Protein 7YX0 (pdb70)

Nearest PDB structures (foldseek):
  7yx0-assembly1_A  TM=1.006E+00  e=6.646E-29  Pseudomonas fluorescens
  7yx0-assembly1_C  TM=8.865E-01  e=2.624E-24  Pseudomonas fluorescens
  8a6x-assembly1_B  TM=9.145E-01  e=1.089E-17  Pseudomonas putida KT2440
  8a7f-assembly1_A  TM=9.062E-01  e=2.642E-17  Pseudomonas putida KT2440
  5j4e-assembly2_B  TM=8.935E-01  e=2.708E-16  Pseudomonas putida

Secondary structure (DSSP, 8-state):
----------SSS-TTHHHHHTTHHHHHHHH-SSEEEEEE-BTTB-BEEEE-HHHHHHH---HHHHTTSBGGGGGTT----THHHHHHHHHHH--EEEEEEEEE-TTS-EEEEEEEEEEEEETTTTEEEEEEEEEE-HHHHHHHHHHHHHHHHHHHHHHHHHHHH-/---HHHHHHHHHT-SSEEEEEE-BTTB-BEEEE-HHHHHHH---HHHHTTSBGGGGGTT----THHHHHHHHHHTT-EEEEEEEEE-TT--EEEEEEEEEEEEETTTTEEEEEEEEEE-HHHHHHHHHHHHHHHHHHHHHHHHHHHHHH-

Organism: Pseudomonas fluorescens (strain SBW25) (NCBI:txid216595)

Solvent-accessible surface area: 17152 Å² total; per-residue (Å²): 169,72,182,124,148,176,144,192,112,90,78,166,99,72,63,22,32,128,4,24,121,39,146,3,4,55,52,0,0,76,25,4,34,1,3,0,8,0,8,52,100,120,66,198,54,28,10,4,15,15,2,0,48,6,0,47,165,24,0,42,34,58,60,118,64,0,27,145,74,23,35,85,36,2,10,66,57,38,105,130,20,130,18,11,142,40,14,111,122,18,25,101,88,34,40,58,16,90,47,60,6,78,4,48,61,106,120,53,45,95,3,54,0,14,21,2,19,6,29,18,113,21,136,92,59,142,84,41,12,10,2,2,3,7,10,59,2,28,143,52,15,105,16,130,97,107,18,39,112,4,58,51,56,10,90,128,18,87,63,106,16,62,74,65,130,126,113,23,97,21,132,19,0,1,52,0,0,26,35,3,38,3,4,0,8,0,8,50,88,109,70,184,36,35,12,3,35,3,0,0,44,8,0,30,168,31,0,41,40,75,51,127,50,0,34,160,71,26,36,101,41,3,15,76,67,28,109,140,7,110,7,11,130,33,20,108,134,24,12,108,93,43,28,49,15,91,49,69,2,75,5,48,69,114,121,50,43,66,0,51,1,4,24,1,20,8,21,25,102,14,120,94,59,124,82,20,9,9,3,2,3,8,11,62,4,17,156,57,26,108,41,90,97,94,21,46,120,13,66,51,63,11,98,123,20,83,63,84,13,47,70,44,127,90,109,106

Structure (mmCIF, N/CA/C/O backbone):
data_7YX0
#
_entry.id   7YX0
#
_cell.length_a   36.255
_cell.length_b   42.438
_cell.length_c   51.744
_cell.angle_alpha   95.269
_cell.angle_beta   95.707
_cell.angle_gamma   109.017
#
_symmetry.space_group_name_H-M   'P 1'
#
loop_
_entity.id
_entity.type
_entity.pdbx_description
1 polymer 'Putative regulatory protein'
2 non-polymer 'FLAVIN MONONUCLEOTIDE'
3 non-polymer 'Flavin mononucleotide (semi-quinone intermediate)'
4 non-polymer 'ACETATE ION'
5 non-polymer 'SODIUM ION'
6 water water
#
loop_
_atom_site.group_PDB
_atom_site.id
_atom_site.type_symbol
_atom_site.label_atom_id
_atom_site.label_alt_id
_atom_site.label_comp_id
_atom_site.label_asym_id
_atom_site.label_entity_id
_atom_site.label_seq_id
_atom_site.pdbx_PDB_ins_code
_atom_site.Cartn_x
_atom_site.Cartn_y
_atom_site.Cartn_z
_atom_site.occupancy
_atom_site.B_iso_or_equiv
_atom_site.auth_seq_id
_atom_site.auth_comp_id
_atom_site.auth_asym_id
_atom_site.auth_atom_id
_atom_site.pdbx_PDB_model_num
ATOM 1 N N . SER A 1 3 ? 2.83984 -33.01854 57.34319 1.000 43.32931 -17 SER A N 1
ATOM 2 C CA . SER A 1 3 ? 1.59869 -33.59889 56.83527 1.000 43.34735 -17 SER A CA 1
ATOM 3 C C . SER A 1 3 ? 0.76450 -32.54791 56.10409 1.000 43.07905 -17 SER A C 1
ATOM 4 O O . SER A 1 3 ? 0.89516 -31.35108 56.36662 1.000 44.28855 -17 SER A O 1
ATOM 7 N N . SER A 1 4 ? -0.09469 -32.99252 55.19040 1.000 41.75860 -16 SER A N 1
ATOM 8 C CA . SER A 1 4 ? -0.88416 -32.06516 54.38943 1.000 40.90099 -16 SER A CA 1
ATOM 9 C C . SER A 1 4 ? -2.08266 -32.80421 53.81681 1.000 38.29084 -16 SER A C 1
ATOM 10 O O . SER A 1 4 ? -2.14132 -34.03652 53.82665 1.000 34.55687 -16 SER A O 1
ATOM 13 N N . HIS A 1 5 ? -3.03792 -32.02718 53.30889 1.000 40.48771 -15 HIS A N 1
ATOM 14 C CA . HIS A 1 5 ? -4.25279 -32.55684 52.69080 1.000 45.68119 -15 HIS A CA 1
ATOM 15 C C . HIS A 1 5 ? -4.56025 -31.80059 51.39654 1.000 47.53674 -15 HIS A C 1
ATOM 16 O O . HIS A 1 5 ? -5.68703 -31.36376 51.15508 1.000 48.59442 -15 HIS A O 1
ATOM 23 N N . HIS A 1 6 ? -3.54977 -31.64819 50.53981 1.000 48.11241 -14 HIS A N 1
ATOM 24 C CA . HIS A 1 6 ? -3.71978 -30.91840 49.28795 1.000 48.44990 -14 HIS A CA 1
ATOM 25 C C . HIS A 1 6 ? -4.60915 -31.68728 48.31236 1.000 48.72394 -14 HIS A C 1
ATOM 26 O O . HIS A 1 6 ? -4.59650 -32.92064 48.26153 1.000 48.68751 -14 HIS A O 1
ATOM 33 N N . HIS A 1 7 ? -5.38125 -30.94105 47.52285 1.000 48.04200 -13 HIS A N 1
ATOM 34 C CA . HIS A 1 7 ? -6.12628 -31.53546 46.41981 1.000 47.61538 -13 HIS A CA 1
ATOM 35 C C . HIS A 1 7 ? -5.20374 -31.73789 45.22365 1.000 47.00578 -13 HIS A C 1
ATOM 36 O O . HIS A 1 7 ? -4.31439 -30.92349 44.95903 1.000 49.50624 -13 HIS A O 1
ATOM 43 N N . HIS A 1 8 ? -5.41342 -32.83366 44.50157 1.000 43.38537 -12 HIS A N 1
ATOM 44 C CA . HIS A 1 8 ? -4.49467 -33.23101 43.44001 1.000 42.18369 -12 HIS A CA 1
ATOM 45 C C . HIS A 1 8 ? -5.11045 -32.92085 42.07658 1.000 39.40792 -12 HIS A C 1
ATOM 46 O O . HIS A 1 8 ? -5.41193 -33.79884 41.26378 1.000 38.93061 -12 HIS A O 1
ATOM 53 N N . HIS A 1 9 ? -5.27606 -31.61984 41.84187 1.000 36.81280 -11 HIS A N 1
ATOM 54 C CA . HIS A 1 9 ? -5.80412 -31.08664 40.59753 1.000 35.16224 -11 HIS A CA 1
ATOM 55 C C . HIS A 1 9 ? -4.71051 -30.36335 39.82664 1.000 33.69094 -11 HIS A C 1
ATOM 56 O O . HIS A 1 9 ? -3.82386 -29.74074 40.41486 1.000 30.69224 -11 HIS A O 1
ATOM 63 N N . HIS A 1 10 ? -4.79177 -30.44561 38.50093 1.000 34.82393 -10 HIS A N 1
ATOM 64 C CA . HIS A 1 10 ? -4.01328 -29.56901 37.64290 1.000 39.05705 -10 HIS A CA 1
ATOM 65 C C . HIS A 1 10 ? -4.65575 -28.18595 37.59031 1.000 43.97694 -10 HIS A C 1
ATOM 66 O O . HIS A 1 10 ? -5.87851 -28.04121 37.68070 1.000 48.11944 -10 HIS A O 1
ATOM 73 N N . SER A 1 11 ? -3.81335 -27.16156 37.46778 1.000 42.81439 -9 SER A N 1
ATOM 74 C CA . SER A 1 11 ? -4.26563 -25.78086 37.37075 0.000 41.87610 -9 SER A CA 1
ATOM 75 C C . SER A 1 11 ? -3.87161 -25.23684 36.00753 0.000 41.87307 -9 SER A C 1
ATOM 76 O O . SER A 1 11 ? -2.70682 -25.33700 35.61050 0.000 41.64232 -9 SER A O 1
ATOM 79 N N . SER A 1 12 ? -4.83927 -24.67577 35.29289 0.000 42.37500 -8 SER A N 1
ATOM 80 C CA . SER A 1 12 ? -4.62370 -24.18665 33.94086 0.000 43.18212 -8 SER A CA 1
ATOM 81 C C . SER A 1 12 ? -4.39485 -22.68100 33.93089 1.000 44.87518 -8 SER A C 1
ATOM 82 O O . SER A 1 12 ? -4.84192 -21.94887 34.81996 1.000 46.09381 -8 SER A O 1
ATOM 85 N N . GLY A 1 13 ? -3.68178 -22.23061 32.90058 1.000 43.43519 -7 GLY A N 1
ATOM 86 C CA . GLY A 1 13 ? -3.50482 -20.81690 32.63262 1.000 44.13499 -7 GLY A CA 1
ATOM 87 C C . GLY A 1 13 ? -4.11140 -20.42146 31.30028 1.000 43.82972 -7 GLY A C 1
ATOM 88 O O . GLY A 1 13 ? -3.92202 -19.29678 30.82338 1.000 41.85366 -7 GLY A O 1
ATOM 89 N N . LEU A 1 14 ? -4.84520 -21.34793 30.68092 1.000 43.20630 -6 LEU A N 1
ATOM 90 C CA . LEU A 1 14 ? -5.48148 -21.05575 29.40293 1.000 42.50967 -6 LEU A CA 1
ATOM 91 C C . LEU A 1 14 ? -6.71702 -20.18221 29.55569 1.000 43.61070 -6 LEU A C 1
ATOM 92 O O . LEU A 1 14 ? -7.09483 -19.49449 28.59982 1.000 46.13552 -6 LEU A O 1
ATOM 97 N N . VAL A 1 15 ? -7.34101 -20.19109 30.72405 1.000 40.95408 -5 VAL A N 1
ATOM 98 C CA . VAL A 1 15 ? -8.57379 -19.45442 30.98837 1.000 39.12939 -5 VAL A CA 1
ATOM 99 C C . VAL A 1 15 ? -8.22699 -18.26194 31.87114 1.000 35.51336 -5 VAL A C 1
ATOM 100 O O . 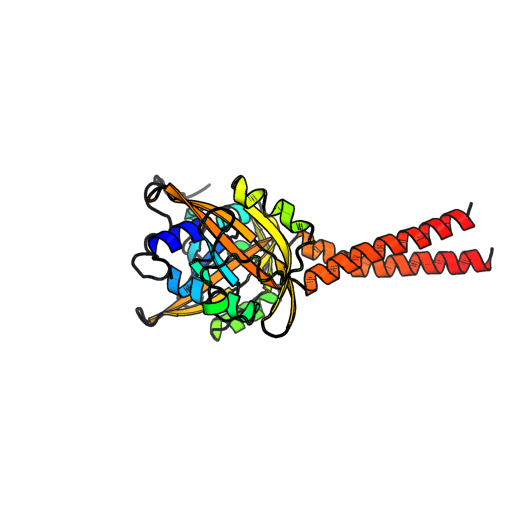VAL A 1 15 ? -7.60597 -18.45126 32.92462 1.000 36.77645 -5 VAL A O 1
ATOM 104 N N . PRO A 1 16 ? -8.59640 -17.03939 31.48756 1.000 33.91343 -4 PRO A N 1
ATOM 105 C CA . PRO A 1 16 ? -8.20117 -15.86551 32.27650 1.000 33.00973 -4 PRO A CA 1
ATOM 106 C C . PRO A 1 16 ? -8.65720 -15.98278 33.71698 1.000 31.76825 -4 PRO A C 1
ATOM 107 O O . PRO A 1 16 ? -9.78391 -16.39564 33.99851 1.000 33.73538 -4 PRO A O 1
ATOM 111 N N . ARG A 1 17 ? -7.75808 -15.62813 34.63355 1.000 27.94753 -3 ARG A N 1
ATOM 112 C CA . ARG A 1 17 ? -8.09679 -15.68792 36.04413 1.000 28.75739 -3 ARG A CA 1
ATOM 113 C C . ARG A 1 17 ? -9.27651 -14.77781 36.34426 1.000 29.33659 -3 ARG A C 1
ATOM 114 O O . ARG A 1 17 ? -9.37441 -13.66060 35.82238 1.000 26.83677 -3 ARG A O 1
ATOM 122 N N . GLY A 1 18 ? -10.18405 -15.27575 37.17990 1.000 28.30892 -2 GLY A N 1
ATOM 123 C CA . GLY A 1 18 ? -11.34427 -14.50429 37.56896 1.000 27.95799 -2 GLY A CA 1
ATOM 124 C C . GLY A 1 18 ? -12.36964 -14.36596 36.47699 1.000 25.58950 -2 GLY A C 1
ATOM 125 O O . GLY A 1 18 ? -13.09064 -13.36470 36.43817 1.000 25.72150 -2 GLY A O 1
ATOM 126 N N . SER A 1 19 ? -12.46877 -15.35716 35.58466 1.000 23.22809 -1 SER A N 1
ATOM 127 C CA . SER A 1 19 ? -13.42906 -15.24522 34.49754 1.000 25.01097 -1 SER A CA 1
ATOM 128 C C . SER A 1 19 ? -14.87063 -15.15219 34.98684 1.000 23.67245 -1 SER A C 1
ATOM 129 O O . SER A 1 19 ? -15.70628 -14.58721 34.27454 1.000 21.25633 -1 SER A O 1
ATOM 132 N N . HIS A 1 20 ? -15.18642 -15.67532 36.18074 1.000 23.18333 0 HIS A N 1
ATOM 133 C CA . HIS A 1 20 ? -16.52852 -15.46548 36.71477 1.000 25.83933 0 HIS A CA 1
ATOM 134 C C . HIS A 1 20 ? -16.81793 -13.98696 36.94260 1.000 22.73410 0 HIS A C 1
ATOM 135 O O . HIS A 1 20 ? -17.97517 -13.56248 36.85289 1.000 25.19065 0 HIS A O 1
ATOM 142 N N . MET A 1 21 ? -15.79011 -13.17878 37.22931 1.000 21.11632 1 MET A N 1
ATOM 143 C CA A MET A 1 21 ? -15.99271 -11.74058 37.40513 0.660 22.80595 1 MET A CA 1
ATOM 144 C CA B MET A 1 21 ? -16.05788 -11.76105 37.41277 0.340 22.88968 1 MET A CA 1
ATOM 145 C C . MET A 1 21 ? -16.41917 -11.07718 36.10312 1.000 21.43759 1 MET A C 1
ATOM 146 O O . MET A 1 21 ? -17.12486 -10.06455 36.12012 1.000 22.64102 1 MET A O 1
ATOM 155 N N . ILE A 1 22 ? -15.97380 -11.61874 34.96947 1.000 21.32510 2 ILE A N 1
ATOM 156 C CA . ILE A 1 22 ? -16.37481 -11.07412 33.67953 1.000 23.78314 2 ILE A CA 1
ATOM 157 C C . ILE A 1 22 ? -17.85567 -11.32346 33.45149 1.000 28.88512 2 ILE A C 1
ATOM 158 O O . ILE A 1 22 ? -18.62190 -10.41163 33.11811 1.000 31.36726 2 ILE A O 1
ATOM 163 N N . ASN A 1 23 ? -18.27573 -12.56989 33.64095 1.000 31.46464 3 ASN A N 1
ATOM 164 C CA A ASN A 1 23 ? -19.65761 -12.92425 33.35245 0.412 33.42945 3 ASN A CA 1
ATOM 165 C CA B ASN A 1 23 ? -19.65987 -12.94466 33.37130 0.588 34.86770 3 ASN A CA 1
ATOM 166 C C . ASN A 1 23 ? -20.63006 -12.18382 34.26195 1.000 35.16924 3 ASN A C 1
ATOM 167 O O . ASN A 1 23 ? -21.71608 -11.80032 33.81978 1.000 39.01201 3 ASN A O 1
ATOM 176 N N . ALA A 1 24 ? -20.25528 -11.94877 35.51359 1.000 35.19188 4 ALA A N 1
ATOM 177 C CA . ALA A 1 24 ? -21.11216 -11.24236 36.45856 1.000 35.17046 4 ALA A CA 1
ATOM 178 C C . ALA A 1 24 ? -20.89070 -9.72807 36.47190 1.000 34.71247 4 ALA A C 1
ATOM 179 O O . ALA A 1 24 ? -21.54798 -9.03762 37.25950 1.000 36.15168 4 ALA A O 1
ATOM 181 N N . LYS A 1 25 ? -19.99752 -9.19862 35.62124 1.000 30.73432 5 LYS A N 1
ATOM 182 C CA . LYS A 1 25 ? -19.66035 -7.76300 35.56086 1.000 31.23706 5 LYS A CA 1
ATOM 183 C C . LYS A 1 25 ? -19.18336 -7.22586 36.91185 1.000 29.86965 5 LYS A C 1
ATOM 184 O O . LYS A 1 25 ? -19.23314 -6.01733 37.19089 1.000 31.89684 5 LYS A O 1
ATOM 190 N N . LEU A 1 26 ? -18.67699 -8.12339 37.74503 1.000 23.20671 6 LEU A N 1
ATOM 191 C CA . LEU A 1 26 ? -18.28782 -7.75309 39.09619 1.000 20.87602 6 LEU A CA 1
ATOM 192 C C . LEU A 1 26 ? -17.02355 -6.90350 39.13280 1.000 20.41687 6 LEU A C 1
ATOM 193 O O . LEU A 1 26 ? -16.87796 -6.07402 40.03619 1.000 21.97250 6 LEU A O 1
ATOM 198 N N . MET A 1 27 ? -16.09023 -7.10146 38.19404 1.000 19.72658 7 MET A N 1
ATOM 199 C CA . MET A 1 27 ? -14.84778 -6.34543 38.28304 1.000 18.74791 7 MET A CA 1
ATOM 200 C C . MET A 1 27 ? -15.08972 -4.87239 37.99779 1.000 15.92798 7 MET A C 1
ATOM 201 O O . MET A 1 27 ? -14.51127 -4.00589 38.67115 1.000 16.93097 7 MET A O 1
ATOM 206 N N . GLN A 1 28 ? -15.90649 -4.56564 36.98619 1.000 21.19355 8 GLN A N 1
ATOM 207 C CA . GLN A 1 28 ? -16.23867 -3.17215 36.71928 1.000 24.74690 8 GLN A CA 1
ATOM 208 C C . GLN A 1 28 ? -16.84369 -2.51218 37.94839 1.000 22.56549 8 GLN A C 1
ATOM 209 O O . GLN A 1 28 ? -16.44164 -1.40506 38.32789 1.000 21.83284 8 GLN A O 1
ATOM 215 N N . LEU A 1 29 ? -17.79103 -3.19539 38.59928 1.000 21.94139 9 LEU A N 1
ATOM 216 C CA . LEU A 1 29 ? -18.44508 -2.65538 39.78815 1.000 19.13053 9 LEU A CA 1
ATOM 217 C C . LEU A 1 29 ? -17.43911 -2.30017 40.88073 1.000 21.84862 9 LEU A C 1
ATOM 218 O O . LEU A 1 29 ? -17.46583 -1.18746 41.42338 1.000 20.56630 9 LEU A O 1
ATOM 223 N N . VAL A 1 30 ? -16.54393 -3.23531 41.22029 1.000 21.01246 10 VAL A N 1
ATOM 224 C CA . VAL A 1 30 ? -15.68914 -3.02383 42.38388 1.000 18.29790 10 VAL A CA 1
ATOM 225 C C . VAL A 1 30 ? -14.54568 -2.07939 42.05980 1.000 15.97652 10 VAL A C 1
ATOM 226 O O . VAL A 1 30 ? -14.13924 -1.28814 42.91861 1.000 16.76381 10 VAL A O 1
ATOM 230 N N . ILE A 1 31 ? -14.01075 -2.11330 40.83829 1.000 15.96143 11 ILE A N 1
ATOM 231 C CA . ILE A 1 31 ? -12.94990 -1.15691 40.51968 1.000 16.01297 11 ILE A CA 1
ATOM 232 C C . ILE A 1 31 ? -13.50453 0.26619 40.52256 1.000 17.62303 11 ILE A C 1
ATOM 233 O O . ILE A 1 31 ? -12.82735 1.20964 40.94858 1.000 17.37434 11 ILE A O 1
ATOM 238 N N . ASN A 1 32 ? -14.75492 0.44555 40.06504 1.000 18.89663 12 ASN A N 1
ATOM 239 C CA . ASN A 1 32 ? -15.38135 1.76674 40.14005 1.000 20.54611 12 ASN A CA 1
ATOM 240 C C . ASN A 1 32 ? -15.51372 2.24794 41.58528 1.000 23.95577 12 ASN A C 1
ATOM 241 O O . ASN A 1 32 ? -15.55352 3.45880 41.83791 1.000 28.63812 12 ASN A O 1
ATOM 246 N N . ALA A 1 33 ? -15.56881 1.32517 42.54629 1.000 21.66983 13 ALA A N 1
ATOM 247 C CA . ALA A 1 33 ? -15.77650 1.65706 43.95324 1.000 20.05202 13 ALA A CA 1
ATOM 248 C C . ALA A 1 33 ? -14.48931 1.75362 44.75599 1.000 19.27977 13 ALA A C 1
ATOM 249 O O . ALA A 1 33 ? -14.54727 2.12138 45.93613 1.000 20.79793 13 ALA A O 1
ATOM 251 N N . SER A 1 34 ? -13.34516 1.41897 44.16209 1.000 18.16304 14 SER A N 1
ATOM 252 C CA . SER A 1 34 ? -12.08776 1.38195 44.90596 1.000 20.30936 14 SER A CA 1
ATOM 253 C C . SER A 1 34 ? -11.73008 2.73807 45.51664 1.000 20.78770 14 SER A C 1
ATOM 254 O O . SER A 1 34 ? -11.99443 3.80125 44.94730 1.000 21.24444 14 SER A O 1
ATOM 257 N N . ASN A 1 35 ? -11.10235 2.66349 46.69675 1.000 19.51572 15 ASN A N 1
ATOM 258 C CA . ASN A 1 35 ? -10.56694 3.79417 47.44376 1.000 21.60029 15 ASN A CA 1
ATOM 259 C C . ASN A 1 35 ? -9.31960 4.38882 46.79549 1.000 21.64541 15 ASN A C 1
ATOM 260 O O . ASN A 1 35 ? -8.96813 5.54674 47.07469 1.000 20.54394 15 ASN A O 1
ATOM 265 N N . ASP A 1 36 ? -8.62712 3.61497 45.96736 1.000 19.45189 16 ASP A N 1
ATOM 266 C CA . ASP A 1 36 ? -7.43275 4.06945 45.27006 1.000 15.92228 16 ASP A CA 1
ATOM 267 C C . ASP A 1 36 ? -7.83357 4.54191 43.87995 1.000 16.74528 16 ASP A C 1
ATOM 268 O O . ASP A 1 36 ? -8.74795 3.98632 43.26818 1.000 18.67910 16 ASP A O 1
ATOM 273 N N . GLY A 1 37 ? -7.16958 5.57856 43.38686 1.000 17.76097 17 GLY A N 1
ATOM 274 C CA . GLY A 1 37 ? -7.32136 5.93272 41.98268 1.000 18.00972 17 GLY A CA 1
ATOM 275 C C . GLY A 1 37 ? -6.78035 4.83328 41.08568 1.000 20.40911 17 GLY A C 1
ATOM 276 O O . GLY A 1 37 ? -5.63585 4.41000 41.26306 1.000 23.66520 17 GLY A O 1
ATOM 277 N N . ILE A 1 38 ? -7.59344 4.31470 40.16311 1.000 17.92205 18 ILE A N 1
ATOM 278 C CA . ILE A 1 38 ? -7.15985 3.28262 39.22928 1.000 17.71114 18 ILE A CA 1
ATOM 279 C C . ILE A 1 38 ? -7.41534 3.77166 37.80680 1.000 19.63134 18 ILE A C 1
ATOM 280 O O . ILE A 1 38 ? -8.49860 4.28626 37.51547 1.000 22.65194 18 ILE A O 1
ATOM 285 N N . VAL A 1 39 ? -6.42259 3.60605 36.92124 1.000 19.58008 19 VAL A N 1
ATOM 286 C CA . VAL A 1 39 ? -6.51762 4.06746 35.53830 1.000 18.98023 19 VAL A CA 1
ATOM 287 C C . VAL A 1 39 ? -5.90422 3.04504 34.58389 1.000 19.90501 19 VAL A C 1
ATOM 288 O O . VAL A 1 39 ? -5.03073 2.25123 34.96255 1.000 18.68864 19 VAL A O 1
ATOM 292 N N . VAL A 1 40 ? -6.37300 3.07733 33.32688 1.000 19.97891 20 VAL A N 1
ATOM 293 C CA . VAL A 1 40 ? -5.85195 2.25098 32.23662 1.000 19.27068 20 VAL A CA 1
ATOM 294 C C . VAL A 1 40 ? -5.52514 3.15019 31.05154 1.000 19.90741 20 VAL A C 1
ATOM 295 O O . VAL A 1 40 ? -6.25909 4.10232 30.75945 1.000 24.09345 20 VAL A O 1
ATOM 299 N N . ALA A 1 41 ? -4.42593 2.84901 30.36340 1.000 19.38968 21 ALA A N 1
ATOM 300 C CA . ALA A 1 41 ? -4.00391 3.62701 29.20836 1.000 22.38756 21 ALA A CA 1
ATOM 301 C C . ALA A 1 41 ? -3.64863 2.69715 28.05556 1.000 23.67868 21 ALA A C 1
ATOM 302 O O . ALA A 1 41 ? -3.36267 1.51245 28.24802 1.000 24.65332 21 ALA A O 1
ATOM 304 N N . GLU A 1 42 ? -3.67263 3.25741 26.84527 1.000 23.58286 22 GLU A N 1
ATOM 305 C CA . GLU A 1 42 ? -3.16971 2.59073 25.65336 1.000 25.43981 22 GLU A CA 1
ATOM 306 C C . GLU A 1 42 ? -2.11454 3.48331 25.00785 1.000 27.22657 22 GLU A C 1
ATOM 307 O O . GLU A 1 42 ? -1.95375 4.65022 25.37628 1.000 30.01389 22 GLU A O 1
ATOM 313 N N . ARG A 1 43 ? -1.37472 2.91471 24.05688 1.000 29.22893 23 ARG A N 1
ATOM 314 C CA . ARG A 1 43 ? -0.33985 3.65391 23.34255 1.000 33.08912 23 ARG A CA 1
ATOM 315 C C . ARG A 1 43 ? -0.93960 4.44723 22.19202 1.000 33.70974 23 ARG A C 1
ATOM 316 O O . ARG A 1 43 ? -1.83905 3.97102 21.49369 1.000 33.13942 23 ARG A O 1
ATOM 324 N N . GLU A 1 44 ? -0.41928 5.65886 21.98367 1.000 34.17130 24 GLU A N 1
ATOM 325 C CA . GLU A 1 44 ? -0.74270 6.43867 20.78518 1.000 39.05672 24 GLU A CA 1
ATOM 326 C C . GLU A 1 44 ? 0.48674 7.29277 20.46612 1.000 40.39444 24 GLU A C 1
ATOM 327 O O . GLU A 1 44 ? 0.59377 8.43705 20.91069 1.000 40.47908 24 GLU A O 1
ATOM 333 N N . GLY A 1 45 ? 1.41047 6.71460 19.70049 1.000 41.14013 25 GLY A N 1
ATOM 334 C CA . GLY A 1 45 ? 2.64452 7.41534 19.38543 1.000 41.85601 25 GLY A CA 1
ATOM 335 C C . GLY A 1 45 ? 3.44940 7.68234 20.64200 1.000 42.72893 25 GLY A C 1
ATOM 336 O O . GLY A 1 45 ? 3.63357 6.80263 21.49307 1.000 44.34341 25 GLY A O 1
ATOM 337 N N . LYS A 1 46 ? 3.92893 8.92126 20.77110 1.000 41.03666 26 LYS A N 1
ATOM 338 C CA . LYS A 1 46 ? 4.70629 9.34400 21.93027 1.000 40.59035 26 LYS A CA 1
ATOM 339 C C . LYS A 1 46 ? 3.85356 9.55780 23.17819 1.000 40.04140 26 LYS A C 1
ATOM 340 O O . LYS A 1 46 ? 4.39672 9.97414 24.20937 1.000 41.66825 26 LYS A O 1
ATOM 346 N N . ASP A 1 47 ? 2.55188 9.29461 23.12116 1.000 37.80793 27 ASP A N 1
ATOM 347 C CA . ASP A 1 47 ? 1.65291 9.49707 24.24832 1.000 37.62473 27 ASP A CA 1
ATOM 348 C C . ASP A 1 47 ? 1.06659 8.16665 24.69979 1.000 37.72686 27 ASP A C 1
ATOM 349 O O . ASP A 1 47 ? 1.15060 7.15060 24.00181 1.000 40.22373 27 ASP A O 1
ATOM 354 N N . LYS A 1 48 ? 0.45636 8.18758 25.88435 1.000 33.87254 28 LYS A N 1
ATOM 355 C CA . LYS A 1 48 ? -0.25465 7.03208 26.43563 1.000 30.11083 28 LYS A CA 1
ATOM 356 C C . LYS A 1 48 ? -1.60081 7.50313 26.98346 1.000 31.23774 28 LYS A C 1
ATOM 357 O O . LYS A 1 48 ? -1.80516 7.58421 28.20239 1.000 32.18353 28 LYS A O 1
ATOM 363 N N . PRO A 1 49 ? -2.54713 7.82337 26.09441 1.000 33.19581 29 PRO A N 1
ATOM 364 C CA . PRO A 1 49 ? -3.82868 8.39176 26.53691 1.000 31.80063 29 PRO A CA 1
ATOM 365 C C . PRO A 1 49 ? -4.59412 7.45291 27.45628 1.000 28.60347 29 PRO A C 1
ATOM 366 O O . PRO A 1 49 ? -4.61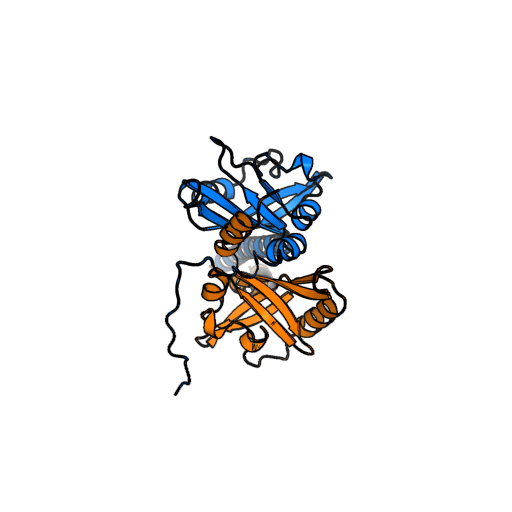623 6.23382 27.26284 1.000 26.10741 29 PRO A O 1
ATOM 370 N N . LEU A 1 50 ? -5.22751 8.04171 28.46531 1.000 28.92948 30 LEU A N 1
ATOM 371 C CA . LEU A 1 50 ? -6.04015 7.27142 29.39338 1.000 27.89055 30 LEU A CA 1
ATOM 372 C C . LEU A 1 50 ? -7.32886 6.84790 28.70989 1.000 29.84366 30 LEU A C 1
ATOM 373 O O . LEU A 1 50 ? -7.96983 7.64965 28.02149 1.000 32.52675 30 LEU A O 1
ATOM 378 N N . ILE A 1 51 ? -7.70942 5.58616 28.88998 1.000 26.54367 31 ILE A N 1
ATOM 379 C CA . ILE A 1 51 ? -8.98475 5.10029 28.37876 1.000 26.11590 31 ILE A CA 1
ATOM 380 C C . ILE A 1 51 ? -9.93137 4.65977 29.48202 1.000 29.04643 31 ILE A C 1
ATOM 381 O O . ILE A 1 51 ? -11.10763 4.39156 29.19432 1.000 31.83388 31 ILE A O 1
ATOM 386 N N . TYR A 1 52 ? -9.47137 4.60981 30.73274 1.000 28.01574 32 TYR A N 1
ATOM 387 C CA . TYR A 1 52 ? -10.31738 4.36227 31.88991 1.000 26.07817 32 TYR A CA 1
ATOM 388 C C . TYR A 1 52 ? -9.70287 5.06144 33.09928 1.000 23.29052 32 TYR A C 1
ATOM 389 O O . TYR A 1 52 ? -8.48518 5.01024 33.30013 1.000 22.71768 32 TYR A O 1
ATOM 398 N N . VAL A 1 53 ? -10.54794 5.73444 33.88698 1.000 23.79146 33 VAL A N 1
ATOM 399 C CA . VAL A 1 53 ? -10.21389 6.15785 35.24518 1.000 25.39739 33 VAL A CA 1
ATOM 400 C C . VAL A 1 53 ? -11.47931 6.00043 36.07827 1.000 24.96560 33 VAL A C 1
ATOM 401 O O . VAL A 1 53 ? -12.59326 6.06956 35.55312 1.000 25.54607 33 VAL A O 1
ATOM 405 N N . ASN A 1 54 ? -11.31055 5.76134 37.37545 1.000 24.50894 34 ASN A N 1
ATOM 406 C CA . ASN A 1 54 ? -12.43172 5.56868 38.28630 1.000 23.03736 34 ASN A CA 1
ATOM 407 C C . ASN A 1 54 ? -12.69668 6.83229 39.10055 1.000 25.49659 34 ASN A C 1
ATOM 408 O O . ASN A 1 54 ? -11.89340 7.77156 39.10814 1.000 26.10720 34 ASN A O 1
ATOM 413 N N . PRO A 1 55 ? -13.84969 6.90163 39.77865 1.000 27.21917 35 PRO A N 1
ATOM 414 C CA . PRO A 1 55 ? -14.19443 8.12093 40.52971 1.000 29.30384 35 PRO A CA 1
ATOM 415 C C . PRO A 1 55 ? -13.19088 8.51159 41.59462 1.000 28.14077 35 PRO A C 1
ATOM 416 O O . PRO A 1 55 ? -13.04021 9.70600 41.87825 1.000 33.05893 35 PRO A O 1
ATOM 420 N N . ALA A 1 56 ? -12.50929 7.54736 42.21191 1.000 25.79309 36 ALA A N 1
ATOM 421 C CA . ALA A 1 56 ? -11.47277 7.90101 43.17585 1.000 24.51959 36 ALA A CA 1
ATOM 422 C C . ALA A 1 56 ? -10.34567 8.69551 42.52602 1.000 28.05107 36 ALA A C 1
ATOM 423 O O . ALA A 1 56 ? -9.73303 9.54751 43.18073 1.000 29.62940 36 ALA A O 1
ATOM 425 N N . PHE A 1 57 ? -10.04749 8.42445 41.25042 1.000 28.07608 37 PHE A N 1
ATOM 426 C CA . PHE A 1 57 ? -8.99768 9.17274 40.56705 1.000 28.38739 37 PHE A CA 1
ATOM 427 C C . PHE A 1 57 ? -9.45498 10.59393 40.27135 1.000 32.64521 37 PHE A C 1
ATOM 428 O O . PHE A 1 57 ? -8.65705 11.53810 40.33446 1.000 34.57695 37 PHE A O 1
ATOM 436 N N . GLU A 1 58 ? -10.74075 10.76240 39.95624 1.000 33.89355 38 GLU A N 1
ATOM 437 C CA . GLU A 1 58 ? -11.30445 12.10023 39.79367 1.000 38.00309 38 GLU A CA 1
ATOM 438 C C . GLU A 1 58 ? -11.29859 12.86604 41.10995 1.000 37.64531 38 GLU A C 1
ATOM 439 O O . GLU A 1 58 ? -10.95625 14.05652 41.14707 1.000 38.55845 38 GLU A O 1
ATOM 445 N N . ARG A 1 59 ? -11.72950 12.21504 42.19517 1.000 34.13076 39 ARG A N 1
ATOM 446 C CA . ARG A 1 59 ? -11.69308 12.86287 43.50423 1.000 33.09597 39 ARG A CA 1
ATOM 447 C C . ARG A 1 59 ? -10.26559 13.20888 43.89543 1.000 31.23175 39 ARG A C 1
ATOM 448 O O . ARG A 1 59 ? -10.01399 14.24861 44.51999 1.000 33.58392 39 ARG A O 1
ATOM 456 N N . LEU A 1 60 ? -9.31928 12.33992 43.53293 1.000 31.23069 40 LEU A N 1
ATOM 457 C CA . LEU A 1 60 ? -7.90992 12.58610 43.81557 1.000 26.28548 40 LEU A CA 1
ATOM 458 C C . LEU A 1 60 ? -7.41572 13.83482 43.09991 1.000 31.05831 40 LEU A C 1
ATOM 459 O O . LEU A 1 60 ? -6.69564 14.65066 43.68304 1.000 31.50440 40 LEU A O 1
ATOM 464 N N . THR A 1 61 ? -7.79680 14.00255 41.84015 1.000 31.49094 41 THR A N 1
ATOM 465 C CA . THR A 1 61 ? -7.27553 15.08111 41.01883 1.000 32.64434 41 THR A CA 1
ATOM 466 C C . THR A 1 61 ? -8.20353 16.28461 40.95816 1.000 33.22146 41 THR A C 1
ATOM 467 O O . THR A 1 61 ? -7.79050 17.34106 40.47387 1.000 34.72734 41 THR A O 1
ATOM 471 N N . GLY A 1 62 ? -9.45248 16.14905 41.39542 1.000 35.23842 42 GLY A N 1
ATOM 472 C CA . GLY A 1 62 ? -10.41346 17.23203 41.25548 1.000 36.47453 42 GLY A CA 1
ATOM 473 C C . GLY A 1 62 ? -10.81230 17.51308 39.82060 1.000 37.81130 42 GLY A C 1
ATOM 474 O O . GLY A 1 62 ? -11.84618 18.15150 39.57293 1.000 36.30231 42 GLY A O 1
ATOM 475 N N . TYR A 1 63 ? -9.99364 17.06769 38.86515 1.000 38.06668 43 TYR A N 1
ATOM 476 C CA . TYR A 1 63 ? -10.31942 17.23538 37.45889 1.000 39.83718 43 TYR A CA 1
ATOM 477 C C . TYR A 1 63 ? -11.53154 16.38546 37.09696 1.000 39.17350 43 TYR A C 1
ATOM 478 O O . TYR A 1 63 ? -11.83795 15.37497 37.73766 1.000 40.95848 43 TYR A O 1
ATOM 487 N N . THR A 1 64 ? -12.21723 16.79491 36.04352 1.000 40.36078 44 THR A N 1
ATOM 488 C CA . THR A 1 64 ? -13.39494 16.06907 35.60846 1.000 40.41790 44 THR A CA 1
ATOM 489 C C . THR A 1 64 ? -13.01129 14.98665 34.60200 1.000 40.21242 44 THR A C 1
ATOM 490 O O . THR A 1 64 ? -11.91262 14.98255 34.04225 1.000 42.03267 44 THR A O 1
ATOM 494 N N . LEU A 1 65 ? -13.94476 14.06183 34.36806 1.000 38.03875 45 LEU A N 1
ATOM 495 C CA . LEU A 1 65 ? -13.66160 12.91795 33.50147 1.000 39.47272 45 LEU A CA 1
ATOM 496 C C . LEU A 1 65 ? -13.27713 13.35354 32.08815 1.000 41.77339 45 LEU A C 1
ATOM 497 O O . LEU A 1 65 ? -12.32650 12.81749 31.50592 1.000 42.33285 45 LEU A O 1
ATOM 502 N N . ASP A 1 66 ? -13.98947 14.33594 31.52281 1.000 42.65419 46 ASP A N 1
ATOM 503 C CA . ASP A 1 66 ? -13.68403 14.77222 30.16343 1.000 42.58487 46 ASP A CA 1
ATOM 504 C C . ASP A 1 66 ? -12.38075 15.55441 30.08796 1.000 43.85713 46 ASP A C 1
ATOM 505 O O . ASP A 1 66 ? -11.78454 15.64473 29.00786 1.000 43.16367 46 ASP A O 1
ATOM 510 N N . GLU A 1 67 ? -11.93616 16.14349 31.19983 1.000 43.41507 47 GLU A N 1
ATOM 511 C CA . GLU A 1 67 ? -10.61052 16.74528 31.22391 1.000 45.64986 47 GLU A CA 1
ATOM 512 C C . GLU A 1 67 ? -9.51329 15.69606 31.27756 1.000 44.86014 47 GLU A C 1
ATOM 513 O O . GLU A 1 67 ? -8.37842 15.97503 30.86782 1.000 46.16338 47 GLU A O 1
ATOM 519 N N . ILE A 1 68 ? -9.83116 14.49997 31.76011 1.000 42.05131 48 ILE A N 1
ATOM 520 C CA . ILE A 1 68 ? -8.85540 13.44282 31.95317 1.000 38.21764 48 ILE A CA 1
ATOM 521 C C . ILE A 1 68 ? -8.80465 12.50201 30.75921 1.000 36.53204 48 ILE A C 1
ATOM 522 O O . ILE A 1 68 ? -7.73679 12.26593 30.19574 1.000 37.04993 48 ILE A O 1
ATOM 527 N N . LEU A 1 69 ? -9.95347 11.95217 30.36934 1.000 37.43721 49 LEU A N 1
ATOM 528 C CA . LEU A 1 69 ? -9.98298 10.85065 29.41266 1.000 38.51190 49 LEU A CA 1
ATOM 529 C C . LEU A 1 69 ? -9.40697 11.25167 28.06124 1.000 38.05675 49 LEU A C 1
ATOM 530 O O . LEU A 1 69 ? -9.66140 12.34991 27.55563 1.000 37.94940 49 LEU A O 1
ATOM 535 N N . TYR A 1 70 ? -8.63508 10.33386 27.48048 1.000 37.79233 50 TYR A N 1
ATOM 536 C CA . TYR A 1 70 ? -8.09353 10.40563 26.12522 1.000 38.44008 50 TYR A CA 1
ATOM 537 C C . TYR A 1 70 ? -6.97208 11.42195 25.98368 1.000 39.73986 50 TYR A C 1
ATOM 538 O O . TYR A 1 70 ? -6.68563 11.87861 24.87470 1.000 41.70885 50 TYR A O 1
ATOM 547 N N . GLN A 1 71 ? -6.31908 11.78153 27.08411 1.000 39.62335 51 GLN A N 1
ATOM 548 C CA . GLN A 1 71 ? -5.06276 12.50425 27.02193 1.000 40.72207 51 GLN A CA 1
ATOM 549 C C . GLN A 1 71 ? -4.05943 11.83494 27.95088 1.000 39.98486 51 GLN A C 1
ATOM 550 O O . GLN A 1 71 ? -4.41641 11.04632 28.83513 1.000 38.04897 51 GLN A O 1
ATOM 556 N N . ASP A 1 72 ? -2.78771 12.13951 27.71617 1.000 38.57816 52 ASP A N 1
ATOM 557 C CA . ASP A 1 72 ? -1.72430 11.54682 28.51018 1.000 35.94810 52 ASP A CA 1
ATOM 558 C C . ASP A 1 72 ? -1.76022 12.10376 29.93199 1.000 35.48313 52 ASP A C 1
ATOM 559 O O . ASP A 1 72 ? -2.01740 13.29124 30.14641 1.000 38.08053 52 ASP A O 1
ATOM 564 N N A CYS A 1 73 ? -1.50569 11.23640 30.90766 0.296 33.52572 53 CYS A N 1
ATOM 565 N N B CYS A 1 73 ? -1.49494 11.22840 30.90631 0.704 33.30101 53 CYS A N 1
ATOM 566 C CA A CYS A 1 73 ? -1.63421 11.66865 32.29681 0.296 32.35240 53 CYS A CA 1
ATOM 567 C CA B CYS A 1 73 ? -1.56424 11.58660 32.31932 0.704 32.49046 53 CYS A CA 1
ATOM 568 C C A CYS A 1 73 ? -0.50766 12.59992 32.74478 0.296 33.20191 53 CYS A C 1
ATOM 569 C C B CYS A 1 73 ? -0.59826 12.70196 32.69985 0.704 33.33413 53 CYS A C 1
ATOM 570 O O A CYS A 1 73 ? -0.43479 12.92701 33.94127 0.296 33.83475 53 CYS A O 1
ATOM 571 O O B CYS A 1 73 ? -0.74617 13.27889 33.78470 0.704 35.36384 53 CYS A O 1
ATOM 576 N N . ARG A 1 74 ? 0.36531 13.03823 31.83457 1.000 34.56725 54 ARG A N 1
ATOM 577 C CA . ARG A 1 74 ? 1.36578 14.04549 32.18352 1.000 36.77044 54 ARG A CA 1
ATOM 578 C C . ARG A 1 74 ? 0.75669 15.41038 32.46381 1.000 40.03101 54 ARG A C 1
ATOM 579 O O . ARG A 1 74 ? 1.44901 16.28234 33.00636 1.000 40.53458 54 ARG A O 1
ATOM 587 N N . PHE A 1 75 ? -0.50880 15.63829 32.10036 1.000 41.22723 55 PHE A N 1
ATOM 588 C CA . PHE A 1 75 ? -1.08600 16.95444 32.36774 1.000 41.68998 55 PHE A CA 1
ATOM 589 C C . PHE A 1 75 ? -1.15891 17.23308 33.86392 1.000 40.70796 55 PHE A C 1
ATOM 590 O O . PHE A 1 75 ? -1.04644 18.38915 34.28480 1.000 40.40563 55 PHE A O 1
ATOM 598 N N . LEU A 1 76 ? -1.31767 16.18630 34.68414 1.000 36.71413 56 LEU A N 1
ATOM 599 C CA . LEU A 1 76 ? -1.33586 16.35073 36.13568 1.000 36.23079 56 LEU A CA 1
ATOM 600 C C . LEU A 1 76 ? -0.06723 17.00613 36.66367 1.000 34.76309 56 LEU A C 1
ATOM 601 O O . LEU A 1 76 ? -0.08948 17.59372 37.75217 1.000 35.49802 56 LEU A O 1
ATOM 606 N N . GLN A 1 77 ? 1.03770 16.90602 35.92690 1.000 34.12807 57 GLN A N 1
ATOM 607 C CA A GLN A 1 77 ? 2.25934 17.60412 36.29321 0.286 33.83480 57 GLN A CA 1
ATOM 608 C CA B GLN A 1 77 ? 2.26202 17.60277 36.29292 0.714 35.73444 57 GLN A CA 1
ATOM 609 C C . GLN A 1 77 ? 2.13842 19.10978 36.11414 1.000 36.07214 57 GLN A C 1
ATOM 610 O O . GLN A 1 77 ? 2.98391 19.84618 36.63677 1.000 39.19165 57 GLN A O 1
ATOM 621 N N . SER A 1 78 ? 1.09820 19.57485 35.41159 1.000 37.72383 58 SER A N 1
ATOM 622 C CA . SER A 1 78 ? 0.81269 20.98926 35.17599 1.000 39.97856 58 SER A CA 1
ATOM 623 C C . SER A 1 78 ? 2.05830 21.75990 34.76452 1.000 40.11032 58 SER A C 1
ATOM 624 O O . SER A 1 78 ? 2.28126 22.89572 35.21042 1.000 38.85811 58 SER A O 1
ATOM 627 N N . GLY A 1 79 ? 2.87110 21.15288 33.90638 1.000 40.86999 59 GLY A N 1
ATOM 628 C CA . GLY A 1 79 ? 4.10448 21.75111 33.47260 1.000 42.77231 59 GLY A CA 1
ATOM 629 C C . GLY A 1 79 ? 5.28517 21.52274 34.38926 1.000 44.49640 59 GLY A C 1
ATOM 630 O O . GLY A 1 79 ? 6.42305 21.78398 33.98057 1.000 45.60099 59 GLY A O 1
ATOM 631 N N . ASP A 1 80 ? 5.05633 21.05404 35.61888 1.000 44.34319 60 ASP A N 1
ATOM 632 C CA . ASP A 1 80 ? 6.16068 20.67548 36.49504 1.000 41.88978 60 ASP A CA 1
ATOM 633 C C . ASP A 1 80 ? 6.85075 19.48005 35.86487 1.000 40.56233 60 ASP A C 1
ATOM 634 O O . ASP A 1 80 ? 6.73057 18.34535 36.34555 1.000 41.67665 60 ASP A O 1
ATOM 639 N N . ARG A 1 81 ? 7.55025 19.73009 34.76949 1.000 34.96127 61 ARG A N 1
ATOM 640 C CA . ARG A 1 81 ? 8.15582 18.67646 33.97492 1.000 33.11794 61 ARG A CA 1
ATOM 641 C C . ARG A 1 81 ? 9.56158 18.32808 34.43052 1.000 31.26478 61 ARG A C 1
ATOM 642 O O . ARG A 1 81 ? 10.12594 17.34577 33.94458 1.000 35.06356 61 ARG A O 1
ATOM 650 N N A ASP A 1 82 ? 10.13418 19.12912 35.31778 0.588 26.78386 62 ASP A N 1
ATOM 651 N N B ASP A 1 82 ? 10.14808 19.07045 35.36658 0.412 30.73527 62 ASP A N 1
ATOM 652 C CA A ASP A 1 82 ? 11.46925 18.86726 35.84782 0.588 26.49297 62 ASP A CA 1
ATOM 653 C CA B ASP A 1 82 ? 11.54512 18.83707 35.74323 0.412 32.07639 62 ASP A CA 1
ATOM 654 C C A ASP A 1 82 ? 11.35938 18.15269 37.19150 0.588 26.12515 62 ASP A C 1
ATOM 655 C C B ASP A 1 82 ? 11.67631 17.96369 36.98788 0.412 31.21919 62 ASP A C 1
ATOM 656 O O A ASP A 1 82 ? 11.70462 18.66896 38.25079 0.588 26.36190 62 ASP A O 1
A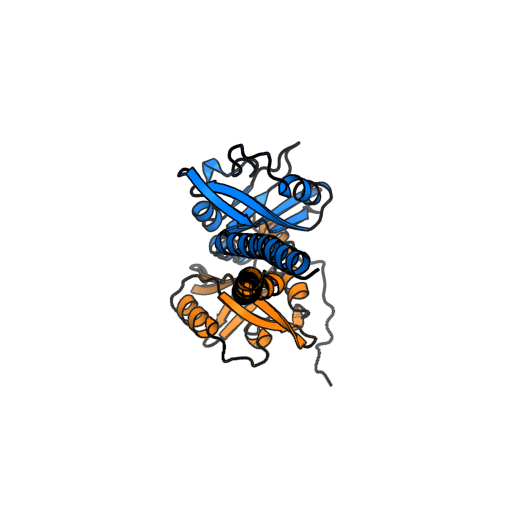TOM 657 O O B ASP A 1 82 ? 12.56999 18.16674 37.81684 0.412 34.12700 62 ASP A O 1
ATOM 666 N N . GLN A 1 83 ? 10.80663 16.94004 37.12311 1.000 28.61636 63 GLN A N 1
ATOM 667 C CA A GLN A 1 83 ? 10.75539 16.03045 38.25918 0.673 29.18718 63 GLN A CA 1
ATOM 668 C CA B GLN A 1 83 ? 10.76151 16.02816 38.25971 0.327 29.09771 63 GLN A CA 1
ATOM 669 C C . GLN A 1 83 ? 11.60630 14.79965 37.97631 1.000 28.61778 63 GLN A C 1
ATOM 670 O O . GLN A 1 83 ? 11.40614 14.14156 36.94429 1.000 29.86458 63 GLN A O 1
ATOM 681 N N . PRO A 1 84 ? 12.54590 14.45334 38.85959 1.000 27.23989 64 PRO A N 1
ATOM 682 C CA . PRO A 1 84 ? 13.45847 13.33135 38.55884 1.000 26.64542 64 PRO A CA 1
ATOM 683 C C . PRO A 1 84 ? 12.77689 11.98428 38.34484 1.000 30.16094 64 PRO A C 1
ATOM 684 O O . PRO A 1 84 ? 13.22817 11.20443 37.49827 1.000 29.99238 64 PRO A O 1
ATOM 688 N N . ALA A 1 85 ? 11.70978 11.67688 39.08203 1.000 31.40765 65 ALA A N 1
ATOM 689 C CA . ALA A 1 85 ? 11.07402 10.36382 38.93347 1.000 31.06801 65 ALA A CA 1
ATOM 690 C C . ALA A 1 85 ? 10.58706 10.08497 37.51119 1.000 33.60356 65 ALA A C 1
ATOM 691 O O . ALA A 1 85 ? 10.35127 8.91370 37.17601 1.000 36.37237 65 ALA A O 1
ATOM 693 N N . LEU A 1 86 ? 10.46187 11.11660 36.66762 1.000 35.44093 66 LEU A N 1
ATOM 694 C CA . LEU A 1 86 ? 9.92628 10.93845 35.31933 1.000 36.74304 66 LEU A CA 1
ATOM 695 C C . LEU A 1 86 ? 10.77117 9.97758 34.49489 1.000 35.62979 66 LEU A C 1
ATOM 696 O O . LEU A 1 86 ? 10.23483 9.17054 33.72262 1.000 36.14257 66 LEU A O 1
ATOM 701 N N . MET A 1 87 ? 12.09084 10.03324 34.64652 1.000 37.93517 67 MET A N 1
ATOM 702 C CA . MET A 1 87 ? 12.93339 9.15444 33.84518 1.000 39.50182 67 MET A CA 1
ATOM 703 C C . MET A 1 87 ? 12.71503 7.68959 34.20840 1.000 37.82174 67 MET A C 1
ATOM 704 O O . MET A 1 87 ? 12.70503 6.82200 33.32764 1.000 36.84972 67 MET A O 1
ATOM 709 N N . ALA A 1 88 ? 12.54849 7.39473 35.49960 1.000 37.66969 68 ALA A N 1
ATOM 710 C CA . ALA A 1 88 ? 12.29735 6.01976 35.91965 1.000 36.65883 68 ALA A CA 1
ATOM 711 C C . ALA A 1 88 ? 10.96497 5.52467 35.38410 1.000 34.53849 68 ALA A C 1
ATOM 712 O O . ALA A 1 88 ? 10.83854 4.35780 34.99648 1.000 34.36545 68 ALA A O 1
ATOM 714 N N . ILE A 1 89 ? 9.96195 6.40322 35.35399 1.000 32.31872 69 ILE A N 1
ATOM 715 C CA . ILE A 1 89 ? 8.64656 6.01187 34.86145 1.000 29.90585 69 ILE A CA 1
ATOM 716 C C . ILE A 1 89 ? 8.69460 5.72829 33.36810 1.000 30.54746 69 ILE A C 1
ATOM 717 O O . ILE A 1 89 ? 8.12727 4.73302 32.89570 1.000 30.52988 69 ILE A O 1
ATOM 722 N N A ARG A 1 90 ? 9.36649 6.59178 32.59527 0.602 31.49426 70 ARG A N 1
ATOM 723 N N B ARG A 1 90 ? 9.36751 6.59275 32.59748 0.398 31.19641 70 ARG A N 1
ATOM 724 C CA A ARG A 1 90 ? 9.50350 6.36459 31.15916 0.602 32.75667 70 ARG A CA 1
ATOM 725 C CA B ARG A 1 90 ? 9.51414 6.36915 31.16213 0.398 31.84775 70 ARG A CA 1
ATOM 726 C C A ARG A 1 90 ? 10.18874 5.03352 30.87170 0.602 32.12523 70 ARG A C 1
ATOM 727 C C B ARG A 1 90 ? 10.18959 5.03534 30.87440 0.398 31.67457 70 ARG A C 1
ATOM 728 O O A ARG A 1 90 ? 9.78560 4.30289 29.95822 0.602 32.98565 70 ARG A O 1
ATOM 729 O O B ARG A 1 90 ? 9.78033 4.30578 29.96326 0.398 32.27796 70 ARG A O 1
ATOM 744 N N . GLU A 1 91 ? 11.22938 4.70143 31.64043 1.000 31.25951 71 GLU A N 1
ATOM 745 C CA . GLU A 1 91 ? 11.98085 3.48262 31.37097 1.000 32.76109 71 GLU A CA 1
ATOM 746 C C . GLU A 1 91 ? 11.12993 2.23956 31.58747 1.000 33.07977 71 GLU A C 1
ATOM 747 O O . GLU A 1 91 ? 11.23828 1.27460 30.82434 1.000 32.95627 71 GLU A O 1
ATOM 753 N N . THR A 1 92 ? 10.29166 2.24451 32.63132 1.000 31.37001 72 THR A N 1
ATOM 754 C CA . THR A 1 92 ? 9.42094 1.10849 32.90550 1.000 30.68096 72 THR A CA 1
ATOM 755 C C . THR A 1 92 ? 8.36996 0.95358 31.81931 1.000 31.10559 72 THR A C 1
ATOM 756 O O . THR A 1 92 ? 8.11086 -0.16214 31.35057 1.000 31.36556 72 THR A O 1
ATOM 760 N N . LEU A 1 93 ? 7.75965 2.06421 31.39905 1.000 29.50960 73 LEU A N 1
ATOM 761 C CA . LEU A 1 93 ? 6.64161 1.97424 30.46873 1.000 30.37302 73 LEU A CA 1
ATOM 762 C C . LEU A 1 93 ? 7.10736 1.65809 29.05594 1.000 32.43986 73 LEU A C 1
ATOM 763 O O . LEU A 1 93 ? 6.35910 1.04452 28.28478 1.000 33.88479 73 LEU A O 1
ATOM 768 N N . GLU A 1 94 ? 8.33019 2.05527 28.69768 1.000 34.54129 74 GLU A N 1
ATOM 769 C CA . GLU A 1 94 ? 8.85211 1.75217 27.37165 1.000 37.28226 74 GLU A CA 1
ATOM 770 C C . GLU A 1 94 ? 9.49100 0.37114 27.29282 1.000 37.38749 74 GLU A C 1
ATOM 771 O O . GLU A 1 94 ? 9.40327 -0.28297 26.24918 1.000 38.12839 74 GLU A O 1
ATOM 777 N N . SER A 1 95 ? 10.13669 -0.08824 28.36379 1.000 36.27948 75 SER A N 1
ATOM 778 C CA . SER A 1 95 ? 10.78496 -1.39211 28.35904 1.000 37.95711 75 SER A CA 1
ATOM 779 C C . SER A 1 95 ? 9.88843 -2.50861 28.87213 1.000 37.60697 75 SER A C 1
ATOM 780 O O . SER A 1 95 ? 10.26375 -3.68058 28.76762 1.000 38.87232 75 SER A O 1
ATOM 783 N N . GLY A 1 96 ? 8.73303 -2.17960 29.43739 1.000 34.74639 76 GLY A N 1
ATOM 784 C CA . GLY A 1 96 ? 7.89317 -3.18217 30.05578 1.000 32.81916 76 GLY A CA 1
ATOM 785 C C . GLY A 1 96 ? 8.33699 -3.44169 31.47823 1.000 32.44634 76 GLY A C 1
ATOM 786 O O . GLY A 1 96 ? 9.51813 -3.30290 31.80349 1.000 34.64471 76 GLY A O 1
ATOM 787 N N . GLY A 1 97 ? 7.40335 -3.80151 32.33768 1.000 30.55483 77 GLY A N 1
ATOM 788 C CA . GLY A 1 97 ? 7.71097 -4.08750 33.71563 1.000 28.72447 77 GLY A CA 1
ATOM 789 C C . GLY A 1 97 ? 6.83828 -3.27369 34.63771 1.000 26.90886 77 GLY A C 1
ATOM 790 O O . GLY A 1 97 ? 5.77297 -2.78135 34.24738 1.000 28.28250 77 GLY A O 1
ATOM 791 N N . ALA A 1 98 ? 7.29968 -3.12692 35.87566 1.000 25.18661 78 ALA A N 1
ATOM 792 C CA . ALA A 1 98 ? 6.50087 -2.52979 36.93489 1.000 23.92908 78 ALA A CA 1
ATOM 793 C C . ALA A 1 98 ? 7.35095 -1.55649 37.73591 1.000 23.77454 78 ALA A C 1
ATOM 794 O O . ALA A 1 98 ? 8.56377 -1.73721 37.87180 1.000 25.91986 78 ALA A O 1
ATOM 796 N N . CYS A 1 99 ? 6.69841 -0.53192 38.28463 1.000 24.27584 79 CYS A N 1
ATOM 797 C CA . CYS A 1 99 ? 7.40311 0.44600 39.09916 1.000 22.99410 79 CYS A CA 1
ATOM 798 C C . CYS A 1 99 ? 6.44995 1.10131 40.09265 1.000 22.64905 79 CYS A C 1
ATOM 799 O O . CYS A 1 99 ? 5.22217 1.03493 39.95594 1.000 21.73375 79 CYS A O 1
ATOM 802 N N . ARG A 1 100 ? 7.04044 1.72750 41.11252 1.000 19.47385 80 ARG A N 1
ATOM 803 C CA . ARG A 1 100 ? 6.30407 2.52878 42.09251 1.000 20.85108 80 ARG A CA 1
ATOM 804 C C . ARG A 1 100 ? 7.09989 3.81243 42.31856 1.000 22.65518 80 ARG A C 1
ATOM 805 O O . ARG A 1 100 ? 8.17263 3.77475 42.92720 1.000 24.32038 80 ARG A O 1
ATOM 813 N N . GLU A 1 101 ? 6.57941 4.94228 41.82758 1.000 23.48887 81 GLU A N 1
ATOM 814 C CA . GLU A 1 101 ? 7.31388 6.20265 41.75888 1.000 26.47011 81 GLU A CA 1
ATOM 815 C C . GLU A 1 101 ? 6.41241 7.36493 42.15649 1.000 26.24411 81 GLU A C 1
ATOM 816 O O . GLU A 1 101 ? 5.21745 7.37382 41.84778 1.000 26.80299 81 GLU A O 1
ATOM 822 N N . ILE A 1 102 ? 7.01046 8.37377 42.80669 1.000 25.50133 82 ILE A N 1
ATOM 823 C CA . ILE A 1 102 ? 6.27959 9.48295 43.41821 1.000 25.95346 82 ILE A CA 1
ATOM 824 C C . ILE A 1 102 ? 6.50014 10.74540 42.58695 1.000 28.97163 82 ILE A C 1
ATOM 825 O O . ILE A 1 102 ? 7.64450 11.08783 42.27158 1.000 31.05562 82 ILE A O 1
ATOM 830 N N . LEU A 1 103 ? 5.40950 11.44759 42.24646 1.000 30.49548 83 LEU A N 1
ATOM 831 C CA . LEU A 1 103 ? 5.48230 12.72909 41.53728 1.000 30.51341 83 LEU A CA 1
ATOM 832 C C . LEU A 1 103 ? 4.63951 13.79697 42.23522 1.000 29.61572 83 LEU A C 1
ATOM 833 O O . LEU A 1 103 ? 3.69473 13.49819 42.96259 1.000 29.71143 83 LEU A O 1
ATOM 838 N N . ARG A 1 104 ? 4.97234 15.06963 41.98954 1.000 29.17654 84 ARG A N 1
ATOM 839 C CA . ARG A 1 104 ? 4.09799 16.16007 42.40792 1.000 26.60162 84 ARG A CA 1
ATOM 840 C C . ARG A 1 104 ? 3.02685 16.40214 41.34321 1.000 26.07161 84 ARG A C 1
ATOM 841 O O . ARG A 1 104 ? 3.33987 16.49524 40.15397 1.000 29.42415 84 ARG A O 1
ATOM 849 N N . ASN A 1 105 ? 1.76149 16.50239 41.76969 1.000 27.40042 85 ASN A N 1
ATOM 850 C CA . ASN A 1 105 ? 0.62118 16.68297 40.87326 1.000 26.38377 85 ASN A CA 1
ATOM 851 C C . ASN A 1 105 ? -0.29149 17.78311 41.41973 1.000 27.09691 85 ASN A C 1
ATOM 852 O O . ASN A 1 105 ? -0.25304 18.11781 42.60950 1.000 24.20445 85 ASN A O 1
ATOM 857 N N . TYR A 1 106 ? -1.11774 18.36066 40.53992 1.000 28.25697 86 TYR A N 1
ATOM 858 C CA . TYR A 1 106 ? -1.93146 19.51667 40.89213 1.000 22.84763 86 TYR A CA 1
ATOM 859 C C . TYR A 1 106 ? -3.39198 19.23222 40.58839 1.000 28.26850 86 TYR A C 1
ATOM 860 O O . TYR A 1 106 ? -3.72575 18.75728 39.49861 1.000 31.14650 86 TYR A O 1
ATOM 869 N N . ARG A 1 107 ? -4.25312 19.53700 41.54984 1.000 26.42123 87 ARG A N 1
ATOM 870 C CA . ARG A 1 107 ? -5.67768 19.30727 41.41729 1.000 29.74233 87 ARG A CA 1
ATOM 871 C C . ARG A 1 107 ? -6.32115 20.36924 40.52418 1.000 30.39582 87 ARG A C 1
ATOM 872 O O . ARG A 1 107 ? -5.68314 21.32647 40.08238 1.000 35.30890 87 ARG A O 1
ATOM 880 N N . LYS A 1 108 ? -7.61726 20.18047 40.23419 1.000 32.96735 88 LYS A N 1
ATOM 881 C CA . LYS A 1 108 ? -8.33767 21.15903 39.42717 1.000 32.22633 88 LYS A CA 1
ATOM 882 C C . LYS A 1 108 ? -8.36586 22.53331 40.09117 1.000 32.63002 88 LYS A C 1
ATOM 883 O O . LYS A 1 108 ? -8.39140 23.55820 39.39760 1.000 33.83158 88 LYS A O 1
ATOM 889 N N . ASP A 1 109 ? -8.36764 22.58219 41.42171 1.000 32.48023 89 ASP A N 1
ATOM 890 C CA . ASP A 1 109 ? -8.42897 23.85023 42.14034 1.000 33.56038 89 ASP A CA 1
ATOM 891 C C . ASP A 1 109 ? -7.05221 24.45389 42.42126 1.000 33.64257 89 ASP A C 1
ATOM 892 O O . ASP A 1 109 ? -6.95337 25.36057 43.25149 1.000 35.85406 89 ASP A O 1
ATOM 897 N N . GLY A 1 110 ? -5.99510 23.97314 41.76017 1.000 33.53611 90 GLY A N 1
ATOM 898 C CA . GLY A 1 110 ? -4.65843 24.52027 41.91396 1.000 34.97253 90 GLY A CA 1
ATOM 899 C C . GLY A 1 110 ? -3.81281 23.90991 43.01643 1.000 37.57542 90 GLY A C 1
ATOM 900 O O . GLY A 1 110 ? -2.57444 24.05013 42.98302 1.000 37.83357 90 GLY A O 1
ATOM 901 N N . SER A 1 111 ? -4.42155 23.25694 44.00560 1.000 37.06983 91 SER A N 1
ATOM 902 C CA . SER A 1 111 ? -3.61167 22.71697 45.09094 1.000 34.59902 91 SER A CA 1
ATOM 903 C C . SER A 1 111 ? -2.71897 21.59107 44.57511 1.000 35.11436 91 SER A C 1
ATOM 904 O O . SER A 1 111 ? -2.95680 21.00541 43.51804 1.000 36.23645 91 SER A O 1
ATOM 907 N N . HIS A 1 112 ? -1.65832 21.31118 45.32629 1.000 33.90391 92 HIS A N 1
ATOM 908 C CA . HIS A 1 112 ? -0.67862 20.29567 44.97173 1.000 32.49439 92 HIS A CA 1
ATOM 909 C C . HIS A 1 112 ? -0.73849 19.14167 45.96420 1.000 32.93160 92 HIS A C 1
ATOM 910 O O . HIS A 1 112 ? -1.28913 19.27121 47.06104 1.000 33.98693 92 HIS A O 1
ATOM 917 N N . PHE A 1 113 ? -0.14314 18.01143 45.57185 1.000 31.67814 93 PHE A N 1
ATOM 918 C CA . PHE A 1 113 ? -0.02850 16.83068 46.42550 1.000 28.55942 93 PHE A CA 1
ATOM 919 C C . PHE A 1 113 ? 1.02377 15.89201 45.84639 1.000 28.25021 93 PHE A C 1
ATOM 920 O O . PHE A 1 113 ? 1.35475 15.95030 44.65413 1.000 30.30001 93 PHE A O 1
ATOM 928 N N . TRP A 1 114 ? 1.52150 15.00260 46.70608 1.000 25.51803 94 TRP A N 1
ATOM 929 C CA . TRP A 1 114 ? 2.44511 13.93989 46.31922 1.000 26.25976 94 TRP A CA 1
ATOM 930 C C . TRP A 1 114 ? 1.67304 12.70638 45.85100 1.000 24.67217 94 TRP A C 1
ATOM 931 O O . TRP A 1 114 ? 0.96824 12.08567 46.64509 1.000 23.88408 94 TRP A O 1
ATOM 942 N N . ASN A 1 115 ? 1.83461 12.34206 44.57961 1.000 24.94294 95 ASN A N 1
ATOM 943 C CA . ASN A 1 115 ? 1.14011 11.20651 43.97358 1.000 23.57097 95 ASN A CA 1
ATOM 944 C C . ASN A 1 115 ? 2.10207 10.02913 43.83194 1.000 21.89246 95 ASN A C 1
ATOM 945 O O . ASN A 1 115 ? 3.16156 10.15789 43.21437 1.000 24.94520 95 ASN A O 1
ATOM 950 N N . GLU A 1 116 ? 1.72409 8.86977 44.37819 1.000 19.42351 96 GLU A N 1
ATOM 951 C CA . GLU A 1 116 ? 2.51384 7.65406 44.22150 1.000 19.20523 96 GLU A CA 1
ATOM 952 C C . GLU A 1 116 ? 1.89464 6.81645 43.10279 1.000 19.74480 96 GLU A C 1
ATOM 953 O O . GLU A 1 116 ? 0.73778 6.39897 43.20901 1.000 20.51089 96 GLU A O 1
ATOM 959 N N . LEU A 1 117 ? 2.66379 6.58691 42.03657 1.000 20.52295 97 LEU A N 1
ATOM 960 C CA A LEU A 1 117 ? 2.19446 5.87246 40.85586 0.164 19.71303 97 LEU A CA 1
ATOM 961 C CA B LEU A 1 117 ? 2.20435 5.87715 40.84520 0.836 20.09191 97 LEU A CA 1
ATOM 962 C C . LEU A 1 117 ? 2.69879 4.43513 40.90225 1.000 19.70104 97 LEU A C 1
ATOM 963 O O . LEU A 1 117 ? 3.90488 4.19232 40.84945 1.000 22.57271 97 LEU A O 1
ATOM 972 N N . SER A 1 118 ? 1.77964 3.48500 40.98534 1.000 18.12547 98 SER A N 1
ATOM 973 C CA . SER A 1 118 ? 2.13702 2.06514 40.98794 1.000 16.48828 98 SER A CA 1
ATOM 974 C C . SER A 1 118 ? 1.70365 1.53554 39.62166 1.000 15.05621 98 SER A C 1
ATOM 975 O O . SER A 1 118 ? 0.50520 1.37026 39.36458 1.000 15.78844 98 SER A O 1
ATOM 978 N N . LEU A 1 119 ? 2.67596 1.31759 38.72459 1.000 16.83169 99 LEU A N 1
ATOM 979 C CA . LEU A 1 119 ? 2.39851 1.12381 37.30382 1.000 17.54622 99 LEU A CA 1
ATOM 980 C C . LEU A 1 119 ? 2.86956 -0.24186 36.81910 1.000 18.06734 99 LEU A C 1
ATOM 981 O O . LEU A 1 119 ? 3.84543 -0.79215 37.32610 1.000 20.19736 99 LEU A O 1
ATOM 986 N N . SER A 1 120 ? 2.16011 -0.79689 35.83229 1.000 16.35671 100 SER A N 1
ATOM 987 C CA . SER A 1 120 ? 2.66674 -1.96182 35.11568 1.000 16.51299 100 SER A CA 1
ATOM 988 C C . SER A 1 120 ? 2.14743 -1.96090 33.67870 1.000 16.94733 100 SER A C 1
ATOM 989 O O . SER A 1 120 ? 1.17019 -1.28405 33.33998 1.000 17.16193 100 SER A O 1
ATOM 992 N N . THR A 1 121 ? 2.82923 -2.71920 32.82614 1.000 20.45526 101 THR A N 1
ATOM 993 C CA . THR A 1 121 ? 2.45871 -2.88859 31.42670 1.000 19.93989 101 THR A CA 1
ATOM 994 C C . THR A 1 121 ? 1.89392 -4.28492 31.21276 1.000 21.37632 101 THR A C 1
ATOM 995 O O . THR A 1 121 ? 2.32221 -5.24178 31.86232 1.000 23.36950 101 THR A O 1
ATOM 999 N N . VAL A 1 122 ? 0.92132 -4.41151 30.30597 1.000 21.64766 102 VAL A N 1
ATOM 1000 C CA . VAL A 1 122 ? 0.37485 -5.72834 29.99001 1.000 25.39910 102 VAL A CA 1
ATOM 1001 C C . VAL A 1 122 ? 0.10051 -5.82555 28.49952 1.000 23.52180 102 VAL A C 1
ATOM 1002 O O . VAL A 1 122 ? -0.59840 -4.98438 27.92409 1.000 19.63559 102 VAL A O 1
ATOM 1006 N N . TYR A 1 123 ? 0.67063 -6.85548 27.87962 1.000 28.37446 103 TYR A N 1
ATOM 1007 C CA . TYR A 1 123 ? 0.45909 -7.15032 26.47468 1.000 30.44992 103 TYR A CA 1
ATOM 1008 C C . TYR A 1 123 ? -0.85053 -7.89863 26.29718 1.000 28.75806 103 TYR A C 1
ATOM 1009 O O . TYR A 1 123 ? -1.15767 -8.82390 27.04959 1.000 30.98259 103 TYR A O 1
ATOM 1018 N N . ASN A 1 124 ? -1.61836 -7.50192 25.29523 1.000 27.95722 104 ASN A N 1
ATOM 1019 C CA . ASN A 1 124 ? -2.91485 -8.10718 25.01380 1.000 28.53924 104 ASN A CA 1
ATOM 1020 C C . ASN A 1 124 ? -2.77611 -8.98545 23.77089 1.000 31.49170 104 ASN A C 1
ATOM 1021 O O . ASN A 1 124 ? -2.64851 -8.47457 22.65234 1.000 31.67895 104 ASN A O 1
ATOM 1026 N N . GLU A 1 125 ? -2.81440 -10.30932 23.96957 1.000 36.28930 105 GLU A N 1
ATOM 1027 C CA . GLU A 1 125 ? -2.65669 -11.24190 22.85208 1.000 40.34680 105 GLU A CA 1
ATOM 1028 C C . GLU A 1 125 ? -3.76075 -11.08956 21.81410 1.000 40.63728 105 GLU A C 1
ATOM 1029 O O . GLU A 1 125 ? -3.55075 -11.40369 20.63716 1.000 42.11945 105 GLU A O 1
ATOM 1035 N N . ALA A 1 126 ? -4.93772 -10.61869 22.22667 1.000 39.82402 106 ALA A N 1
ATOM 1036 C CA . ALA A 1 126 ? -6.05548 -10.47660 21.30181 1.000 40.41368 106 ALA A CA 1
ATOM 1037 C C . ALA A 1 126 ? -5.73209 -9.48793 20.18570 1.000 41.06301 106 ALA A C 1
ATOM 1038 O O . ALA A 1 126 ? -5.75361 -9.83889 19.00110 1.000 44.64891 106 ALA A O 1
ATOM 1040 N N . ASP A 1 127 ? -5.42675 -8.23959 20.54410 1.000 36.81383 107 ASP A N 1
ATOM 1041 C CA . ASP A 1 127 ? -5.22564 -7.18163 19.56144 1.000 35.45705 107 ASP A CA 1
ATOM 1042 C C . ASP A 1 127 ? -3.76220 -6.82836 19.32351 1.000 34.34681 107 ASP A C 1
ATOM 1043 O O . ASP A 1 127 ? -3.48276 -5.91444 18.53739 1.000 36.90495 107 ASP A O 1
ATOM 1048 N N . LYS A 1 128 ? -2.83179 -7.53203 19.96664 1.000 32.20311 108 LYS A N 1
ATOM 1049 C CA . LYS A 1 128 ? -1.38730 -7.31904 19.84685 1.000 32.54249 108 LYS A CA 1
ATOM 1050 C C . LYS A 1 128 ? -0.93514 -5.95543 20.38170 1.000 30.50373 108 LYS A C 1
ATOM 1051 O O . LYS A 1 128 ? 0.17177 -5.50527 20.07116 1.000 32.04103 108 LYS A O 1
ATOM 1057 N N . GLN A 1 129 ? -1.74589 -5.29149 21.20269 1.000 26.67233 109 GLN A N 1
ATOM 1058 C CA . GLN A 1 129 ? -1.38669 -3.99600 21.76903 1.000 26.85159 109 GLN A CA 1
ATOM 1059 C C . GLN A 1 129 ? -0.90100 -4.14569 23.20700 1.000 25.58052 109 GLN A C 1
ATOM 1060 O O . GLN A 1 129 ? -1.25705 -5.09391 23.90962 1.000 25.84005 109 GLN A O 1
ATOM 1066 N N . THR A 1 130 ? -0.08820 -3.18251 23.64429 1.000 25.47955 110 THR A N 1
ATOM 1067 C CA . THR A 1 130 ? 0.32961 -3.08857 25.03803 1.000 24.68973 110 THR A CA 1
ATOM 1068 C C . THR A 1 130 ? -0.52578 -2.04269 25.74489 1.000 21.76351 110 THR A C 1
ATOM 1069 O O . THR A 1 130 ? -0.67608 -0.91163 25.25936 1.000 24.04946 110 THR A O 1
ATOM 1073 N N . TYR A 1 131 ? -1.09987 -2.42618 26.87443 1.000 20.69840 111 TYR A N 1
ATOM 1074 C CA . TYR A 1 131 ? -1.82649 -1.50904 27.73525 1.000 19.55157 111 TYR A CA 1
ATOM 1075 C C . TYR A 1 131 ? -1.03347 -1.25842 29.01230 1.000 19.00147 111 TYR A C 1
ATOM 1076 O O . TYR A 1 131 ? -0.06495 -1.95368 29.32298 1.000 20.51223 111 TYR A O 1
ATOM 1085 N N . PHE A 1 132 ? -1.44981 -0.24609 29.76055 1.000 19.53777 112 PHE A N 1
ATOM 1086 C CA . PHE A 1 132 ? -0.78989 0.13599 31.00113 1.000 21.03846 112 PHE A CA 1
ATOM 1087 C C . PHE A 1 132 ? -1.84494 0.31840 32.07945 1.000 20.05185 112 PHE A C 1
ATOM 1088 O O . PHE A 1 132 ? -2.91156 0.88106 31.81648 1.000 22.20465 112 PHE A O 1
ATOM 1096 N N . VAL A 1 133 ? -1.55908 -0.15630 33.29142 1.000 17.12836 113 VAL A N 1
ATOM 1097 C CA . VAL A 1 133 ? -2.48427 0.00020 34.40591 1.000 16.88689 113 VAL A CA 1
ATOM 1098 C C . VAL A 1 133 ? -1.77352 0.71483 35.56105 1.000 17.53685 113 VAL A C 1
ATOM 1099 O O . VAL A 1 133 ? -0.60731 0.43925 35.86461 1.000 16.66058 113 VAL A O 1
ATOM 1103 N N . GLY A 1 134 ? -2.48188 1.65695 36.17088 1.000 17.21377 114 GLY A N 1
ATOM 1104 C CA . GLY A 1 134 ? -1.91580 2.45760 37.25122 1.000 18.18308 114 GLY A CA 1
ATOM 1105 C C . GLY A 1 134 ? -2.84529 2.55874 38.44148 1.000 18.75201 114 GLY A C 1
ATOM 1106 O O . GLY A 1 134 ? -4.06220 2.70051 38.28966 1.000 19.99548 114 GLY A O 1
ATOM 1107 N N . VAL A 1 135 ? -2.25655 2.47027 39.63721 1.000 17.38309 115 VAL A N 1
ATOM 1108 C CA . VAL A 1 135 ? -2.93881 2.68778 40.91099 1.000 16.83146 115 VAL A CA 1
ATOM 1109 C C . VAL A 1 135 ? -2.29014 3.89437 41.58390 1.000 19.51673 115 VAL A C 1
ATOM 1110 O O . VAL A 1 135 ? -1.06969 3.91129 41.77971 1.000 20.92057 115 VAL A O 1
ATOM 1114 N N . GLN A 1 136 ? -3.09830 4.88978 41.95563 1.000 20.77327 116 GLN A N 1
ATOM 1115 C CA . GLN A 1 136 ? -2.58354 6.16659 42.43985 1.000 23.51408 116 GLN A CA 1
ATOM 1116 C C . GLN A 1 136 ? -3.20192 6.52571 43.78434 1.000 21.59849 116 GLN A C 1
ATOM 1117 O O . GLN A 1 136 ? -4.34784 6.16327 44.07203 1.000 23.26219 116 GLN A O 1
ATOM 1123 N N . LYS A 1 137 ? -2.43471 7.25686 44.60099 1.000 22.65987 117 LYS A N 1
ATOM 1124 C CA . LYS A 1 137 ? -2.89596 7.68634 45.91746 1.000 22.15631 117 LYS A CA 1
ATOM 1125 C C . LYS A 1 137 ? -2.03699 8.84345 46.42087 1.000 23.38258 117 LYS A C 1
ATOM 1126 O O . LYS A 1 137 ? -0.88252 9.01637 46.01120 1.000 22.05319 117 LYS A O 1
ATOM 1132 N N . ASP A 1 138 ? -2.62461 9.62963 47.32539 1.000 23.24311 118 ASP A N 1
ATOM 1133 C CA . ASP A 1 138 ? -1.95498 10.78210 47.93186 1.000 25.25581 118 ASP A CA 1
ATOM 1134 C C . ASP A 1 138 ? -1.06475 10.30391 49.07388 1.000 26.03409 118 ASP A C 1
ATOM 1135 O O . ASP A 1 138 ? -1.56218 9.82964 50.09947 1.000 29.00187 118 ASP A O 1
ATOM 1140 N N . VAL A 1 139 ? 0.24940 10.44985 48.90461 1.000 24.50541 119 VAL A N 1
ATOM 1141 C CA . VAL A 1 139 ? 1.23347 10.03938 49.90156 1.000 26.43829 119 VAL A CA 1
ATOM 1142 C C . VAL A 1 139 ? 1.97858 11.24518 50.45974 1.000 25.70080 119 VAL A C 1
ATOM 1143 O O . VAL A 1 139 ? 3.15105 11.13623 50.84218 1.000 22.90691 119 VAL A O 1
ATOM 1147 N N . THR A 1 140 ? 1.30480 12.39898 50.51503 1.000 24.18900 120 THR A N 1
ATOM 1148 C CA . THR A 1 140 ? 1.95177 13.62340 50.98651 1.000 25.18861 120 THR A CA 1
ATOM 1149 C C . THR A 1 140 ? 2.52142 13.45291 52.39233 1.000 26.62245 120 THR A C 1
ATOM 1150 O O . THR A 1 140 ? 3.66846 13.82118 52.64985 1.000 26.80874 120 THR A O 1
ATOM 1154 N N . LEU A 1 141 ? 1.74543 12.87202 53.31371 1.000 28.70137 121 LEU A N 1
ATOM 1155 C CA . LEU A 1 141 ? 2.22746 12.74974 54.69100 1.000 30.96301 121 LEU A CA 1
ATOM 1156 C C . LEU A 1 141 ? 3.47618 11.87766 54.77290 1.000 28.12979 121 LEU A C 1
ATOM 1157 O O . LEU A 1 141 ? 4.40755 12.18555 55.52951 1.000 29.07791 121 LEU A O 1
ATOM 1162 N N . GLN A 1 142 ? 3.51650 10.78963 53.99514 1.000 28.38298 122 GLN A N 1
ATOM 1163 C CA . GLN A 1 142 ? 4.65332 9.87715 54.04180 1.000 30.50961 122 GLN A CA 1
ATOM 1164 C C . GLN A 1 142 ? 5.90678 10.51247 53.45317 1.000 29.95889 122 GLN A C 1
ATOM 1165 O O . GLN A 1 142 ? 7.01671 10.27780 53.94663 1.000 29.69674 122 GLN A O 1
ATOM 1171 N N . VAL A 1 143 ? 5.75236 11.32730 52.40803 1.000 29.41365 123 VAL A N 1
ATOM 1172 C CA . VAL A 1 143 ? 6.90554 11.98557 51.80046 1.000 28.90607 123 VAL A CA 1
ATOM 1173 C C . VAL A 1 143 ? 7.46953 13.04147 52.73955 1.000 29.64383 123 VAL A C 1
ATOM 1174 O O . VAL A 1 143 ? 8.69026 13.18506 52.87422 1.000 30.43817 123 VAL A O 1
ATOM 1178 N N . LYS A 1 144 ? 6.59482 13.79083 53.41099 1.000 30.02012 124 LYS A N 1
ATOM 1179 C CA . LYS A 1 144 ? 7.06903 14.78357 54.36830 1.000 30.41474 124 LYS A CA 1
ATOM 1180 C C . LYS A 1 144 ? 7.86269 14.13025 55.49300 1.000 31.99632 124 LYS A C 1
ATOM 1181 O O . LYS A 1 144 ? 8.85813 14.69141 55.96349 1.000 32.18421 124 LYS A O 1
ATOM 1187 N N . ALA A 1 145 ? 7.44757 12.93751 55.93088 1.000 32.71133 125 ALA A N 1
ATOM 1188 C CA . ALA A 1 145 ? 8.21900 12.22861 56.94902 1.000 33.54081 125 ALA A CA 1
ATOM 1189 C C . ALA A 1 145 ? 9.60144 11.84691 56.42771 1.000 34.64606 125 ALA A C 1
ATOM 1190 O O . ALA A 1 145 ? 10.60570 12.02089 57.12833 1.000 34.38036 125 ALA A O 1
ATOM 1192 N N . GLN A 1 146 ? 9.67515 11.33169 55.19721 1.000 34.82758 126 GLN A N 1
ATOM 1193 C CA . GLN A 1 146 ? 10.96788 10.97691 54.61699 1.000 36.98441 126 GLN A CA 1
ATOM 1194 C C . GLN A 1 146 ? 11.85115 12.20851 54.45564 1.000 39.17280 126 GLN A C 1
ATOM 1195 O O . GLN A 1 146 ? 13.06981 12.14400 54.66501 1.000 40.82777 126 GLN A O 1
ATOM 1201 N N . GLN A 1 147 ? 11.25029 13.33955 54.07725 1.000 39.67629 127 GLN A N 1
ATOM 1202 C CA . GLN A 1 147 ? 11.98396 14.59811 54.02681 1.000 40.29516 127 GLN A CA 1
ATOM 1203 C C . GLN A 1 147 ? 12.52144 14.97986 55.40109 1.000 41.01691 127 GLN A C 1
ATOM 1204 O O . GLN A 1 147 ? 13.60104 15.56991 55.50162 1.000 39.63724 127 GLN A O 1
ATOM 1210 N N . ARG A 1 148 ? 11.79320 14.62944 56.46705 1.000 42.50497 128 ARG A N 1
ATOM 1211 C CA . ARG A 1 148 ? 12.21187 14.99015 57.81817 1.000 43.59691 128 ARG A CA 1
ATOM 1212 C C . ARG A 1 148 ? 13.41788 14.17071 58.26673 1.000 44.29004 128 ARG A C 1
ATOM 1213 O O . ARG A 1 148 ? 14.33303 14.70677 58.90415 1.000 44.64916 128 ARG A O 1
ATOM 1221 N N . VAL A 1 149 ? 13.43701 12.87075 57.95371 1.000 44.21347 129 VAL A N 1
ATOM 1222 C CA . VAL A 1 149 ? 14.59637 12.04574 58.29322 1.000 44.60026 129 VAL A CA 1
ATOM 1223 C C . VAL A 1 149 ? 15.84598 12.58573 57.61391 1.000 47.10939 129 VAL A C 1
ATOM 1224 O O . VAL A 1 149 ? 16.91554 12.68085 58.22943 1.000 46.24370 129 VAL A O 1
ATOM 1228 N N . GLY A 1 150 ? 15.72491 12.96236 56.33900 1.000 47.45785 130 GLY A N 1
ATOM 1229 C CA . GLY A 1 150 ? 16.89085 13.39343 55.58689 1.000 47.92372 130 GLY A CA 1
ATOM 1230 C C . GLY A 1 150 ? 17.50781 14.66813 56.12714 1.000 48.46426 130 GLY A C 1
ATOM 1231 O O . GLY A 1 150 ? 18.73301 14.78132 56.21837 1.000 49.67332 130 GLY A O 1
ATOM 1232 N N . GLN A 1 151 ? 16.67478 15.64892 56.48489 1.000 46.83798 131 GLN A N 1
ATOM 1233 C CA . GLN A 1 151 ? 17.21412 16.87517 57.06156 1.000 46.34695 131 GLN A CA 1
ATOM 1234 C C . GLN A 1 151 ? 17.71319 16.64585 58.48165 1.000 43.60216 131 GLN A C 1
ATOM 1235 O O . GLN A 1 151 ? 18.67494 17.29440 58.91278 1.000 41.99372 131 GLN A O 1
ATOM 1241 N N . LEU A 1 152 ? 17.09180 15.71891 59.21677 1.000 40.35726 132 LEU A N 1
ATOM 1242 C CA . LEU A 1 152 ? 17.55572 15.43660 60.57232 1.000 41.55276 132 LEU A CA 1
ATOM 1243 C C . LEU A 1 152 ? 18.96171 14.85568 60.57359 1.000 43.89342 132 LEU A C 1
ATOM 1244 O O . LEU A 1 152 ? 19.76084 15.15984 61.46484 1.000 45.07855 132 LEU A O 1
ATOM 1249 N N . GLU A 1 153 ? 19.28550 14.01486 59.59244 1.000 44.92492 133 GLU A N 1
ATOM 1250 C CA . GLU A 1 153 ? 20.62732 13.44105 59.55181 1.000 46.44211 133 GLU A CA 1
ATOM 1251 C C . GLU A 1 153 ? 21.65771 14.47239 59.10767 1.000 46.81733 133 GLU A C 1
ATOM 1252 O O . GLU A 1 153 ? 22.77340 14.51405 59.64358 1.000 47.35296 133 GLU A O 1
ATOM 1258 N N . ALA A 1 154 ? 21.30301 15.31517 58.13397 1.000 45.21338 134 ALA A N 1
ATOM 1259 C CA . ALA A 1 154 ? 22.21208 16.37413 57.71139 1.000 45.23525 134 ALA A CA 1
ATOM 1260 C C . ALA A 1 154 ? 22.55199 17.30036 58.87248 1.000 43.79819 134 ALA A C 1
ATOM 1261 O O . ALA A 1 154 ? 23.68450 17.78620 58.97862 1.000 41.71228 134 ALA A O 1
ATOM 1263 N N . GLU A 1 155 ? 21.58640 17.54998 59.76049 1.000 43.25319 135 GLU A N 1
ATOM 1264 C CA . GLU A 1 155 ? 21.84254 18.43102 60.89082 1.000 44.91910 135 GLU A CA 1
ATOM 1265 C C . GLU A 1 155 ? 22.54997 17.69969 62.02212 1.000 44.87170 135 GLU A C 1
ATOM 1266 O O . GLU A 1 155 ? 23.33154 18.31237 62.75791 1.000 45.08323 135 GLU A O 1
ATOM 1272 N N . LEU A 1 156 ? 22.29419 16.39834 62.17287 1.000 45.46013 136 LEU A N 1
ATOM 1273 C CA . LEU A 1 156 ? 23.01624 15.61525 63.16979 1.000 45.22180 136 LEU A CA 1
ATOM 1274 C C . LEU A 1 156 ? 24.50216 15.56211 62.84893 1.000 47.45841 136 LEU A C 1
ATOM 1275 O O . LEU A 1 156 ? 25.34242 15.55975 63.75632 1.000 48.91862 136 LEU A O 1
ATOM 1280 N N . ASN A 1 157 ? 24.84750 15.53742 61.55994 1.000 46.49788 137 ASN A N 1
ATOM 1281 C CA . ASN A 1 157 ? 26.25304 15.44230 61.18194 1.000 47.09577 137 ASN A CA 1
ATOM 1282 C C . ASN A 1 157 ? 26.98926 16.75968 61.38782 1.000 45.26075 137 ASN A C 1
ATOM 1283 O O . ASN A 1 157 ? 28.17357 16.75253 61.73470 1.000 43.39899 137 ASN A O 1
ATOM 1288 N N . GLN A 1 158 ? 26.31636 17.89182 61.18210 1.000 46.47440 138 GLN A N 1
ATOM 1289 C CA . GLN A 1 158 ? 26.92255 19.17749 61.51805 1.000 45.57186 138 GLN A CA 1
ATOM 1290 C C . GLN A 1 158 ? 27.28986 19.23708 62.99590 1.000 46.76482 138 GLN A C 1
ATOM 1291 O O . GLN A 1 158 ? 28.42368 19.58075 63.35442 1.000 46.75373 138 GLN A O 1
ATOM 1297 N N . VAL A 1 159 ? 26.33800 18.89881 63.87056 1.000 46.53617 139 VAL A N 1
ATOM 1298 C CA . VAL A 1 159 ? 26.58465 18.97950 65.30754 1.000 47.07217 139 VAL A CA 1
ATOM 1299 C C . VAL A 1 159 ? 27.67159 17.99402 65.72044 1.000 45.57497 139 VAL A C 1
ATOM 1300 O O . VAL A 1 159 ? 28.58239 18.33968 66.48759 1.000 44.51135 139 VAL A O 1
ATOM 1304 N N . LYS A 1 160 ? 27.60462 16.75915 65.21115 1.000 46.33644 140 LYS A N 1
ATOM 1305 C CA . LYS A 1 160 ? 28.62461 15.76513 65.53344 1.000 47.48660 140 LYS A CA 1
ATOM 1306 C C . LYS A 1 160 ? 30.00877 16.24317 65.11581 1.000 51.18897 140 LYS A C 1
ATOM 1307 O O . LYS A 1 160 ? 30.96982 16.14665 65.88799 1.000 52.69839 140 LYS A O 1
ATOM 1313 N N . ALA A 1 161 ? 30.13099 16.75671 63.88835 1.000 52.48142 141 ALA A N 1
ATOM 1314 C CA . ALA A 1 161 ? 31.43362 17.20046 63.40322 1.000 51.31343 141 ALA A CA 1
ATOM 1315 C C . ALA A 1 161 ? 31.94750 18.38615 64.20812 1.000 52.51605 141 ALA A C 1
ATOM 1316 O O . ALA A 1 161 ? 33.13771 18.44324 64.54554 1.000 53.01739 141 ALA A O 1
ATOM 1318 N N . GLU A 1 162 ? 31.06902 19.34103 64.53438 1.000 51.51632 142 GLU A N 1
ATOM 1319 C CA . GLU A 1 162 ? 31.49825 20.45452 65.37438 1.000 53.53263 142 GLU A CA 1
ATOM 1320 C C . GLU A 1 162 ? 31.89188 19.97672 66.76793 1.000 53.62907 142 GLU A C 1
ATOM 1321 O O . GLU A 1 162 ? 32.82226 20.52493 67.37219 1.000 54.92811 142 GLU A O 1
ATOM 1327 N N . LEU A 1 163 ? 31.21290 18.94787 67.28551 1.000 51.49463 143 LEU A N 1
ATOM 1328 C CA . LEU A 1 163 ? 31.59959 18.38006 68.57340 1.000 50.49133 143 LEU A CA 1
ATOM 1329 C C . LEU A 1 163 ? 32.94829 17.67562 68.48331 1.000 52.29241 143 LEU A C 1
ATOM 1330 O O . LEU A 1 163 ? 33.78956 17.81544 69.38088 1.000 52.54705 143 LEU A O 1
ATOM 1335 N N . ALA A 1 164 ? 33.17595 16.92002 67.40439 1.000 52.82627 144 ALA A N 1
ATOM 1336 C CA . ALA A 1 164 ? 34.44708 16.22018 67.24324 1.000 52.17945 144 ALA A CA 1
ATOM 1337 C C . ALA A 1 164 ? 35.60635 17.19135 67.03178 1.000 54.61865 144 ALA A C 1
ATOM 1338 O O . ALA A 1 164 ? 36.73448 16.91536 67.46197 1.000 55.27466 144 ALA A O 1
ATOM 1340 N N . ALA A 1 165 ? 35.35185 18.32963 66.38059 1.000 54.12949 145 ALA A N 1
ATOM 1341 C CA . ALA A 1 165 ? 36.41893 19.29479 66.13584 1.000 52.83842 145 ALA A CA 1
ATOM 1342 C C . ALA A 1 165 ? 36.77787 20.06059 67.40518 1.000 52.72948 145 ALA A C 1
ATOM 1343 O O . ALA A 1 165 ? 37.96206 20.26964 67.69445 1.000 51.70995 145 ALA A O 1
ATOM 1345 N N . LEU A 1 166 ? 35.77224 20.49159 68.17502 1.000 51.82347 146 LEU A N 1
ATOM 1346 C CA . LEU A 1 166 ? 36.05403 21.19334 69.42444 1.000 52.51420 146 LEU A CA 1
ATOM 1347 C C . LEU A 1 166 ? 36.80490 20.30118 70.40619 1.000 51.97660 146 LEU A C 1
ATOM 1348 O O . LEU A 1 166 ? 37.59275 20.79674 71.22331 1.000 51.27963 146 LEU A O 1
ATOM 1353 N N . LYS A 1 167 ? 36.58882 18.98595 70.32942 1.000 50.37585 147 LYS A N 1
ATOM 1354 C CA . LYS A 1 167 ? 37.32045 18.05906 71.18609 1.000 48.12666 147 LYS A CA 1
ATOM 1355 C C . LYS A 1 167 ? 38.77999 17.95943 70.75795 1.000 47.28795 147 LYS A C 1
ATOM 1356 O O . LYS A 1 167 ? 39.69084 18.19780 71.56054 1.000 50.46834 147 LYS A O 1
ATOM 1362 N N . ALA A 1 168 ? 39.02174 17.62451 69.49350 1.000 45.06667 148 ALA A N 1
ATOM 1363 C CA . ALA A 1 168 ? 40.38163 17.48374 68.97886 1.000 47.73277 148 ALA A CA 1
ATOM 1364 C C . ALA A 1 168 ? 41.12813 18.81377 69.00793 0.000 47.31493 148 ALA A C 1
ATOM 1365 O O . ALA A 1 168 ? 42.23458 18.90291 69.54036 0.000 47.21443 148 ALA A O 1
ATOM 1367 N N . MET B 1 21 ? -16.24134 2.72527 29.34732 1.000 34.07716 1 MET C N 1
ATOM 1368 C CA . MET B 1 21 ? -14.91493 3.15778 28.91483 1.000 31.82406 1 MET C CA 1
ATOM 1369 C C . MET B 1 21 ? -14.14844 2.00172 28.26458 1.000 34.31499 1 MET C C 1
ATOM 1370 O O . MET B 1 21 ? -13.60228 2.15251 27.16627 1.000 34.92891 1 MET C O 1
ATOM 1375 N N . ILE B 1 22 ? -14.11070 0.84891 28.94376 1.000 33.09517 2 ILE C N 1
ATOM 1376 C CA . ILE B 1 22 ? -13.46096 -0.35183 28.43006 1.000 30.89968 2 ILE C CA 1
ATOM 1377 C C . ILE B 1 22 ? -14.34812 -1.55772 28.70467 1.000 30.13917 2 ILE C C 1
ATOM 1378 O O . ILE B 1 22 ? -15.16859 -1.55810 29.62405 1.000 32.28870 2 ILE C O 1
ATOM 1383 N N . ASN B 1 23 ? -14.15601 -2.60752 27.91092 1.000 27.84317 3 ASN C N 1
ATOM 1384 C CA . ASN B 1 23 ? -14.98091 -3.78534 28.12215 1.000 27.60058 3 ASN C CA 1
ATOM 1385 C C . ASN B 1 23 ? -14.42854 -4.63173 29.26787 1.000 22.42367 3 ASN C C 1
ATOM 1386 O O . ASN B 1 23 ? -13.31324 -4.42199 29.76838 1.000 22.62323 3 ASN C O 1
ATOM 1391 N N . ALA B 1 24 ? -15.24573 -5.59835 29.69214 1.000 25.29300 4 ALA C N 1
ATOM 1392 C CA . ALA B 1 24 ? -14.92176 -6.39727 30.86836 1.000 21.81273 4 ALA C CA 1
ATOM 1393 C C . ALA B 1 24 ? -13.73254 -7.31090 30.62245 1.000 19.66489 4 ALA C C 1
ATOM 1394 O O . ALA B 1 24 ? -12.99226 -7.62363 31.56312 1.000 19.39586 4 ALA C O 1
ATOM 1396 N N . LYS B 1 25 ? -13.52987 -7.74692 29.37536 1.000 20.42376 5 LYS C N 1
ATOM 1397 C CA . LYS B 1 25 ? -12.39440 -8.61057 29.07377 1.000 20.91755 5 LYS C CA 1
ATOM 1398 C C . LYS B 1 25 ? -11.07955 -7.86504 29.26291 1.000 20.10839 5 LYS C C 1
ATOM 1399 O O . LYS B 1 25 ? -10.14373 -8.39190 29.87891 1.000 21.84862 5 LYS C O 1
ATOM 1405 N N . LEU B 1 26 ? -11.00358 -6.62810 28.75923 1.000 18.81588 6 LEU C N 1
ATOM 1406 C CA . LEU B 1 26 ? -9.80617 -5.80969 28.96174 1.000 18.96504 6 LEU C CA 1
ATOM 1407 C C . LEU B 1 26 ? -9.63155 -5.43242 30.42583 1.000 17.28455 6 LEU C C 1
ATOM 1408 O O . LEU B 1 26 ? -8.50155 -5.44762 30.94261 1.000 17.32086 6 LEU C O 1
ATOM 1413 N N . MET B 1 27 ? -10.72962 -5.08686 31.11642 1.000 16.26360 7 MET C N 1
ATOM 1414 C CA . MET B 1 27 ? -10.62378 -4.78703 32.54608 1.000 16.94379 7 MET C CA 1
ATOM 1415 C C . MET B 1 27 ? -10.02202 -5.95995 33.30996 1.000 16.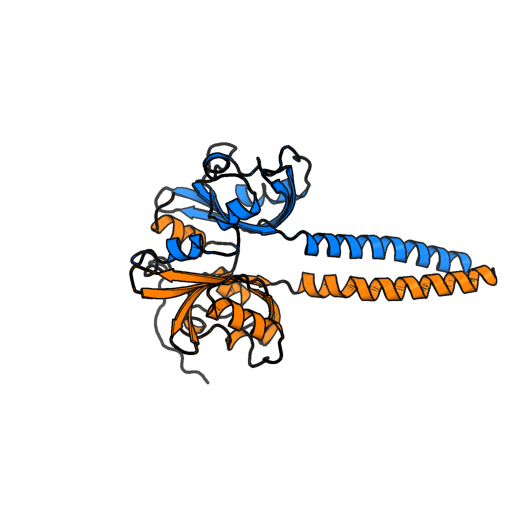75811 7 MET C C 1
ATOM 1416 O O . MET B 1 27 ? -9.16161 -5.76818 34.17874 1.000 16.66759 7 MET C O 1
ATOM 1421 N N . GLN B 1 28 ? -10.44813 -7.18580 32.98998 1.000 16.22291 8 GLN C N 1
ATOM 1422 C CA . GLN B 1 28 ? -9.92217 -8.35574 33.68621 1.000 15.72417 8 GLN C CA 1
ATOM 1423 C C . GLN B 1 28 ? -8.43386 -8.53141 33.40619 1.000 16.37007 8 GLN C C 1
ATOM 1424 O O . GLN B 1 28 ? -7.65876 -8.82757 34.32247 1.000 16.05546 8 GLN C O 1
ATOM 1430 N N . LEU B 1 29 ? -8.02470 -8.34230 32.14244 1.000 16.88729 9 LEU C N 1
ATOM 1431 C CA . LEU B 1 29 ? -6.61754 -8.46117 31.77115 1.000 15.33758 9 LEU C CA 1
ATOM 1432 C C . LEU B 1 29 ? -5.75465 -7.49890 32.57697 1.000 15.52752 9 LEU C C 1
ATOM 1433 O O . LEU B 1 29 ? -4.72690 -7.89776 33.15160 1.000 16.17965 9 LEU C O 1
ATOM 1438 N N . VAL B 1 30 ? -6.15716 -6.22302 32.64248 1.000 14.23811 10 VAL C N 1
ATOM 1439 C CA . VAL B 1 30 ? -5.26842 -5.24922 33.29459 1.000 14.08123 10 VAL C CA 1
ATOM 1440 C C . VAL B 1 30 ? -5.28084 -5.35870 34.82255 1.000 11.98147 10 VAL C C 1
ATOM 1441 O O . VAL B 1 30 ? -4.24491 -5.11619 35.46732 1.000 13.39656 10 VAL C O 1
ATOM 1445 N N . ILE B 1 31 ? -6.41517 -5.69955 35.44895 1.000 14.08261 11 ILE C N 1
ATOM 1446 C CA . ILE B 1 31 ? -6.41130 -5.90516 36.89808 1.000 12.27359 11 ILE C CA 1
ATOM 1447 C C . ILE B 1 31 ? -5.57766 -7.13257 37.25798 1.000 14.82930 11 ILE C C 1
ATOM 1448 O O . ILE B 1 31 ? -4.81018 -7.12081 38.23259 1.000 14.77828 11 ILE C O 1
ATOM 1453 N N . ASN B 1 32 ? -5.67829 -8.19254 36.45137 1.000 14.46165 12 ASN C N 1
ATOM 1454 C CA . ASN B 1 32 ? -4.85493 -9.37809 36.66371 1.000 14.93564 12 ASN C CA 1
ATOM 1455 C C . ASN B 1 32 ? -3.37251 -9.02430 36.63810 1.000 12.24096 12 ASN C C 1
ATOM 1456 O O . ASN B 1 32 ? -2.57754 -9.62437 37.36493 1.000 13.85675 12 ASN C O 1
ATOM 1461 N N . ALA B 1 33 ? -2.98945 -8.04742 35.81794 1.000 12.68139 13 ALA C N 1
ATOM 1462 C CA . ALA B 1 33 ? -1.58150 -7.70257 35.62501 1.000 13.10301 13 ALA C CA 1
ATOM 1463 C C . ALA B 1 33 ? -1.11791 -6.50349 36.44788 1.000 15.62810 13 ALA C C 1
ATOM 1464 O O . ALA B 1 33 ? 0.02346 -6.05836 36.26391 1.000 17.24575 13 ALA C O 1
ATOM 1466 N N . SER B 1 34 ? -1.95179 -5.96959 37.33754 1.000 14.45749 14 SER C N 1
ATOM 1467 C CA . SER B 1 34 ? -1.57658 -4.78646 38.10694 1.000 15.29457 14 SER C CA 1
ATOM 1468 C C . SER B 1 34 ? -0.33334 -5.04279 38.95946 1.000 15.57718 14 SER C C 1
ATOM 1469 O O . SER B 1 34 ? -0.10526 -6.14752 39.46623 1.000 15.23340 14 SER C O 1
ATOM 1472 N N . ASN B 1 35 ? 0.47364 -3.98768 39.12340 1.000 16.32137 15 ASN C N 1
ATOM 1473 C CA . ASN B 1 35 ? 1.59671 -4.07127 40.05039 1.000 15.70857 15 ASN C CA 1
ATOM 1474 C C . ASN B 1 35 ? 1.12883 -4.35237 41.47094 1.000 15.51892 15 ASN C C 1
ATOM 1475 O O . ASN B 1 35 ? 1.84174 -5.00736 42.23802 1.000 18.12583 15 ASN C O 1
ATOM 1480 N N . ASP B 1 36 ? -0.04765 -3.85750 41.84892 1.000 14.51856 16 ASP C N 1
ATOM 1481 C CA . ASP B 1 36 ? -0.51286 -3.97889 43.22255 1.000 16.76027 16 ASP C CA 1
ATOM 1482 C C . ASP B 1 36 ? -1.30759 -5.25237 43.45646 1.000 16.18060 16 ASP C C 1
ATOM 1483 O O . ASP B 1 36 ? -1.99559 -5.74917 42.56521 1.000 16.23202 16 ASP C O 1
ATOM 1488 N N . GLY B 1 37 ? -1.20397 -5.77362 44.67880 1.000 16.42692 17 GLY C N 1
ATOM 1489 C CA . GLY B 1 37 ? -2.09329 -6.83490 45.10923 1.000 14.30113 17 GLY C CA 1
ATOM 1490 C C . GLY B 1 37 ? -3.49952 -6.29907 45.18980 1.000 14.93524 17 GLY C C 1
ATOM 1491 O O . GLY B 1 37 ? -3.75013 -5.28967 45.86968 1.000 17.28717 17 GLY C O 1
ATOM 1492 N N . ILE B 1 38 ? -4.43095 -6.93049 44.48512 1.000 12.74174 18 ILE C N 1
ATOM 1493 C CA . ILE B 1 38 ? -5.82281 -6.51417 44.46524 1.000 13.31243 18 ILE C CA 1
ATOM 1494 C C . ILE B 1 38 ? -6.65198 -7.75199 44.75883 1.000 14.62546 18 ILE C C 1
ATOM 1495 O O . ILE B 1 38 ? -6.39870 -8.81582 44.17805 1.000 14.86053 18 ILE C O 1
ATOM 1500 N N . VAL B 1 39 ? -7.59360 -7.62756 45.69812 1.000 12.52083 19 VAL C N 1
ATOM 1501 C CA . VAL B 1 39 ? -8.49311 -8.72615 46.04505 1.000 13.24705 19 VAL C CA 1
ATOM 1502 C C . VAL B 1 39 ? -9.91752 -8.20318 46.07367 1.000 14.38148 19 VAL C C 1
ATOM 1503 O O . VAL B 1 39 ? -10.17251 -7.01141 46.24321 1.000 14.44917 19 VAL C O 1
ATOM 1507 N N . VAL B 1 40 ? -10.86429 -9.12956 45.87424 1.000 16.40865 20 VAL C N 1
ATOM 1508 C CA . VAL B 1 40 ? -12.28946 -8.85695 46.00633 1.000 16.86805 20 VAL C CA 1
ATOM 1509 C C . VAL B 1 40 ? -12.86851 -9.89541 46.95705 1.000 16.36506 20 VAL C C 1
ATOM 1510 O O . VAL B 1 40 ? -12.51726 -11.07916 46.88177 1.000 15.33138 20 VAL C O 1
ATOM 1514 N N . ALA B 1 41 ? -13.72045 -9.44135 47.87878 1.000 18.13841 21 ALA C N 1
ATOM 1515 C CA . ALA B 1 41 ? -14.39920 -10.30258 48.83436 1.000 17.72632 21 ALA C CA 1
ATOM 1516 C C . ALA B 1 41 ? -15.90862 -10.12949 48.71463 1.000 19.70462 21 ALA C C 1
ATOM 1517 O O . ALA B 1 41 ? -16.40909 -9.17678 48.11507 1.000 19.71805 21 ALA C O 1
ATOM 1519 N N . GLU B 1 42 ? -16.62662 -11.05613 49.32425 1.000 22.91783 22 GLU C N 1
ATOM 1520 C CA . GLU B 1 42 ? -18.08433 -10.97272 49.36419 1.000 26.84115 22 GLU C CA 1
ATOM 1521 C C . GLU B 1 42 ? -18.55671 -11.17405 50.79171 1.000 27.07435 22 GLU C C 1
ATOM 1522 O O . GLU B 1 42 ? -17.90994 -11.86800 51.57497 1.000 26.71852 22 GLU C O 1
ATOM 1528 N N . ARG B 1 43 ? -19.69491 -10.56660 51.12974 1.000 28.99169 23 ARG C N 1
ATOM 1529 C CA . ARG B 1 43 ? -20.24394 -10.73484 52.46867 1.000 33.22099 23 ARG C CA 1
ATOM 1530 C C . ARG B 1 43 ? -20.84959 -12.12527 52.61891 1.000 32.89464 23 ARG C C 1
ATOM 1531 O O . ARG B 1 43 ? -21.65401 -12.56684 51.78086 1.000 33.66730 23 ARG C O 1
ATOM 1539 N N . GLU B 1 44 ? -20.45939 -12.82061 53.70184 1.000 33.80921 24 GLU C N 1
ATOM 1540 C CA . GLU B 1 44 ? -20.96727 -14.15996 54.01264 1.000 37.28550 24 GLU C CA 1
ATOM 1541 C C . GLU B 1 44 ? -21.05791 -14.28129 55.53802 1.000 39.07505 24 GLU C C 1
ATOM 1542 O O . GLU B 1 44 ? -20.21487 -14.90455 56.18881 1.000 39.45498 24 GLU C O 1
ATOM 1548 N N . GLY B 1 45 ? -22.09896 -13.67273 56.10768 1.000 40.23940 25 GLY C N 1
ATOM 1549 C CA . GLY B 1 45 ? -22.30468 -13.68455 57.54645 1.000 40.32645 25 GLY C CA 1
ATOM 1550 C C . GLY B 1 45 ? -21.25168 -12.91302 58.31837 1.000 41.42762 25 GLY C C 1
ATOM 1551 O O . GLY B 1 45 ? -21.04009 -11.72045 58.07079 1.000 43.59989 25 GLY C O 1
ATOM 1552 N N . LYS B 1 46 ? -20.58227 -13.58479 59.25704 1.000 40.16897 26 LYS C N 1
ATOM 1553 C CA . LYS B 1 46 ? -19.50838 -12.97642 60.03470 1.000 38.20119 26 LYS C CA 1
ATOM 1554 C C . LYS B 1 46 ? -18.19272 -12.91832 59.27526 1.000 36.59743 26 LYS C C 1
ATOM 1555 O O . LYS B 1 46 ? -17.19588 -12.44122 59.83378 1.000 40.06847 26 LYS C O 1
ATOM 1561 N N . ASP B 1 47 ? -18.15980 -13.39937 58.03647 1.000 36.11148 27 ASP C N 1
ATOM 1562 C CA . ASP B 1 47 ? -16.94632 -13.44291 57.23770 1.000 33.78935 27 ASP C CA 1
ATOM 1563 C C . ASP B 1 47 ? -17.11963 -12.66047 55.94482 1.000 30.82683 27 ASP C C 1
ATOM 1564 O O . ASP B 1 47 ? -18.23443 -12.33056 55.52375 1.000 29.00001 27 ASP C O 1
ATOM 1569 N N . LYS B 1 48 ? -15.98095 -12.37401 55.31879 1.000 25.84692 28 LYS C N 1
ATOM 1570 C CA . LYS B 1 48 ? -15.91618 -11.74366 54.00324 1.000 24.74181 28 LYS C CA 1
ATOM 1571 C C . LYS B 1 48 ? -14.93444 -12.54329 53.15401 1.000 24.94939 28 LYS C C 1
ATOM 1572 O O . LYS B 1 48 ? -13.79717 -12.11647 52.92555 1.000 25.54057 28 LYS C O 1
ATOM 1578 N N . PRO B 1 49 ? -15.33367 -13.72708 52.68738 1.000 23.25270 29 PRO C N 1
ATOM 1579 C CA . PRO B 1 49 ? -14.38312 -14.60409 51.99096 1.000 23.35480 29 PRO C CA 1
ATOM 1580 C C . PRO B 1 49 ? -13.87453 -13.97610 50.70324 1.000 21.72498 29 PRO C C 1
ATOM 1581 O O . PRO B 1 49 ? -14.60625 -13.28654 49.99397 1.000 21.65326 29 PRO C O 1
ATOM 1585 N N . LEU B 1 50 ? -12.59876 -14.21808 50.41740 1.000 20.15308 30 LEU C N 1
ATOM 1586 C CA . LEU B 1 50 ? -12.00511 -13.73650 49.17674 1.000 19.03520 30 LEU C CA 1
ATOM 1587 C C . LEU B 1 50 ? -12.50668 -14.53427 47.98319 1.000 19.79293 30 LEU C C 1
ATOM 1588 O O . LEU B 1 50 ? -12.48484 -15.76767 48.00026 1.000 22.00853 30 LEU C O 1
ATOM 1593 N N . ILE B 1 51 ? -12.93583 -13.83684 46.93512 1.000 20.03130 31 ILE C N 1
ATOM 1594 C CA . ILE B 1 51 ? -13.41999 -14.49989 45.72604 1.000 22.57166 31 ILE C CA 1
ATOM 1595 C C . ILE B 1 51 ? -12.53192 -14.23736 44.52150 1.000 22.14916 31 ILE C C 1
ATOM 1596 O O . ILE B 1 51 ? -12.75615 -14.84193 43.45695 1.000 23.65139 31 ILE C O 1
ATOM 1601 N N . TYR B 1 52 ? -11.52404 -13.37835 44.65385 1.000 18.00616 32 TYR C N 1
ATOM 1602 C CA . TYR B 1 52 ? -10.59729 -13.07031 43.58346 1.000 16.81237 32 TYR C CA 1
ATOM 1603 C C . TYR B 1 52 ? -9.34661 -12.50938 44.23710 1.000 14.93604 32 TYR C C 1
ATOM 1604 O O . TYR B 1 52 ? -9.45441 -11.68328 45.15125 1.000 15.08944 32 TYR C O 1
ATOM 1613 N N . VAL B 1 53 ? -8.17538 -12.95498 43.76394 1.000 14.69116 33 VAL C N 1
ATOM 1614 C CA . VAL B 1 53 ? -6.91337 -12.25131 43.99418 1.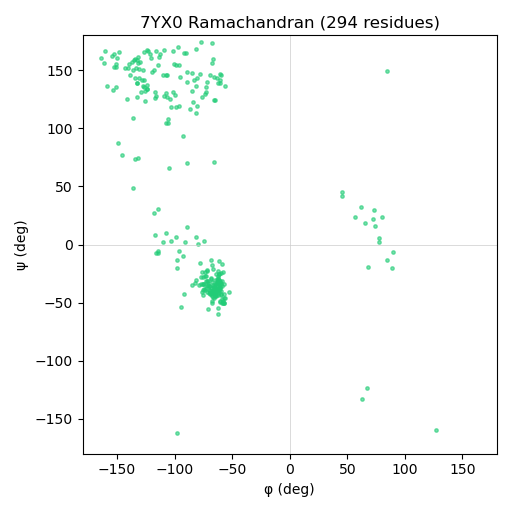000 14.75615 33 VAL C CA 1
ATOM 1615 C C . VAL B 1 53 ? -6.07910 -12.32665 42.71783 1.000 14.56977 33 VAL C C 1
ATOM 1616 O O . VAL B 1 53 ? -6.17572 -13.28120 41.94408 1.000 17.07677 33 VAL C O 1
ATOM 1620 N N . ASN B 1 54 ? -5.22873 -11.32837 42.50442 1.000 15.13945 34 ASN C N 1
ATOM 1621 C CA . ASN B 1 54 ? -4.36430 -11.32541 41.33079 1.000 13.72225 34 ASN C CA 1
ATOM 1622 C C . ASN B 1 54 ? -2.98572 -11.86388 41.68137 1.000 16.46003 34 ASN C C 1
ATOM 1623 O O . ASN B 1 54 ? -2.69132 -12.13537 42.84983 1.000 14.30662 34 ASN C O 1
ATOM 1628 N N . PRO B 1 55 ? -2.13302 -12.12091 40.67574 1.000 16.05911 35 PRO C N 1
ATOM 1629 C CA . PRO B 1 55 ? -0.81055 -12.69112 40.98252 1.000 15.33922 35 PRO C CA 1
ATOM 1630 C C . PRO B 1 55 ? 0.05761 -11.80092 41.86037 1.000 14.43789 35 PRO C C 1
ATOM 1631 O O . PRO B 1 55 ? 0.86052 -12.32536 42.63409 1.000 15.26190 35 PRO C O 1
ATOM 1635 N N . ALA B 1 56 ? -0.07721 -10.47408 41.78251 1.000 13.81748 36 ALA C N 1
ATOM 1636 C CA . ALA B 1 56 ? 0.71811 -9.62637 42.66968 1.000 13.50290 36 ALA C CA 1
ATOM 1637 C C . ALA B 1 56 ? 0.39536 -9.89537 44.14045 1.000 13.52262 36 ALA C C 1
ATOM 1638 O O . ALA B 1 56 ? 1.28123 -9.82719 44.99725 1.000 15.86138 36 ALA C O 1
ATOM 1640 N N . PHE B 1 57 ? -0.85689 -10.24296 44.45681 1.000 14.72564 37 PHE C N 1
ATOM 1641 C CA . PHE B 1 57 ? -1.19239 -10.54593 45.84390 1.000 14.08794 37 PHE C CA 1
ATOM 1642 C C . PHE B 1 57 ? -0.56247 -11.85813 46.27778 1.000 13.87224 37 PHE C C 1
ATOM 1643 O O . PHE B 1 57 ? -0.15470 -12.00327 47.43587 1.000 17.33792 37 PHE C O 1
ATOM 1651 N N . GLU B 1 58 ? -0.48115 -12.82892 45.36073 1.000 15.73060 38 GLU C N 1
ATOM 1652 C CA . GLU B 1 58 ? 0.23748 -14.06759 45.64434 1.000 14.28773 38 GLU C CA 1
ATOM 1653 C C . GLU B 1 58 ? 1.70699 -13.79002 45.93374 1.000 15.69720 38 GLU C C 1
ATOM 1654 O O . GLU B 1 58 ? 2.30779 -14.42547 46.80933 1.000 18.39031 38 GLU C O 1
ATOM 1660 N N . ARG B 1 59 ? 2.30479 -12.84522 45.20193 1.000 14.13695 39 ARG C N 1
ATOM 1661 C CA . ARG B 1 59 ? 3.71430 -12.54112 45.42765 1.000 15.16289 39 ARG C CA 1
ATOM 1662 C C . ARG B 1 59 ? 3.91663 -11.78521 46.73692 1.000 15.02401 39 ARG C C 1
ATOM 1663 O O . ARG B 1 59 ? 4.90918 -12.01497 47.44561 1.000 17.85018 39 ARG C O 1
ATOM 1671 N N . LEU B 1 60 ? 2.98641 -10.88891 47.07753 1.000 17.15772 40 LEU C N 1
ATOM 1672 C CA . LEU B 1 60 ? 3.06766 -10.14405 48.33328 1.000 17.42980 40 LEU C CA 1
ATOM 1673 C C . LEU B 1 60 ? 2.97415 -11.06373 49.55638 1.000 20.05093 40 LEU C C 1
ATOM 1674 O O . LEU B 1 60 ? 3.69993 -10.87114 50.54380 1.000 19.69490 40 LEU C O 1
ATOM 1679 N N . THR B 1 61 ? 2.09035 -12.07091 49.51606 1.000 18.25417 41 THR C N 1
ATOM 1680 C CA . THR B 1 61 ? 1.82413 -12.89569 50.69158 1.000 18.85242 41 THR C CA 1
ATOM 1681 C C . THR B 1 61 ? 2.58772 -14.21078 50.70720 1.000 22.14479 41 THR C C 1
ATOM 1682 O O . THR B 1 61 ? 2.73115 -14.80749 51.77844 1.000 24.50886 41 THR C O 1
ATOM 1686 N N . GLY B 1 62 ? 3.06747 -14.67725 49.55661 1.000 23.53300 42 GLY C N 1
ATOM 1687 C CA . GLY B 1 62 ? 3.69963 -15.97097 49.45229 1.000 24.11497 42 GLY C CA 1
ATOM 1688 C C . GLY B 1 62 ? 2.75020 -17.14905 49.42785 1.000 28.06415 42 GLY C C 1
ATOM 1689 O O . GLY B 1 62 ? 3.21806 -18.29424 49.39930 1.000 31.84223 42 GLY C O 1
ATOM 1690 N N . TYR B 1 63 ? 1.43836 -16.91136 49.45410 1.000 27.02375 43 TYR C N 1
ATOM 1691 C CA . TYR B 1 63 ? 0.43972 -17.96703 49.35498 1.000 26.87609 43 TYR C CA 1
ATOM 1692 C C . TYR B 1 63 ? -0.03444 -18.09264 47.91289 1.000 26.25499 43 TYR C C 1
ATOM 1693 O O . TYR B 1 63 ? 0.02253 -17.13527 47.14419 1.000 25.83254 43 TYR C O 1
ATOM 1702 N N . THR B 1 64 ? -0.51106 -19.28113 47.54803 1.000 28.57287 44 THR C N 1
ATOM 1703 C CA . THR B 1 64 ? -1.03851 -19.47984 46.20582 1.000 31.34635 44 THR C CA 1
ATOM 1704 C C . THR B 1 64 ? -2.54474 -19.22977 46.15816 1.000 34.11951 44 THR C C 1
ATOM 1705 O O . THR B 1 64 ? -3.23097 -19.18592 47.17756 1.000 36.63250 44 THR C O 1
ATOM 1709 N N . LEU B 1 65 ? -3.05362 -19.08128 44.93056 1.000 34.91808 45 LEU C N 1
ATOM 1710 C CA . LEU B 1 65 ? -4.48416 -18.88116 44.70807 1.000 34.82444 45 LEU C CA 1
ATOM 1711 C C . LEU B 1 65 ? -5.32740 -19.95437 45.39570 1.000 36.11644 45 LEU C C 1
ATOM 1712 O O . LEU B 1 65 ? -6.37467 -19.65565 45.98141 1.000 37.18394 45 LEU C O 1
ATOM 1717 N N . ASP B 1 66 ? -4.88851 -21.21432 45.34312 1.000 38.39869 46 ASP C N 1
ATOM 1718 C CA . ASP B 1 66 ? -5.67344 -22.26488 45.97924 1.000 38.97868 46 ASP C CA 1
ATOM 1719 C C . ASP B 1 66 ? -5.58146 -22.18873 47.50298 1.000 36.86688 46 ASP C C 1
ATOM 1720 O O . ASP B 1 66 ? -6.51551 -22.59658 48.19852 1.000 37.65838 46 ASP C O 1
ATOM 1725 N N . GLU B 1 67 ? -4.48227 -21.65166 48.04085 1.000 32.81160 47 GLU C N 1
ATOM 1726 C CA . GLU B 1 67 ? -4.37113 -21.49381 49.48844 1.000 33.12787 47 GLU C CA 1
ATOM 1727 C C . GLU B 1 67 ? -5.18721 -20.31604 49.99330 1.000 33.33495 47 GLU C C 1
ATOM 1728 O O . GLU B 1 67 ? -5.64469 -20.32563 51.14245 1.000 35.02096 47 GLU C O 1
ATOM 1734 N N . ILE B 1 68 ? -5.38902 -19.31026 49.14855 1.000 29.87634 48 ILE C N 1
ATOM 1735 C CA . ILE B 1 68 ? -6.00968 -18.05859 49.56164 1.000 29.65084 48 ILE C CA 1
ATOM 1736 C C . ILE B 1 68 ? -7.51957 -18.07777 49.36945 1.000 30.02458 48 ILE C C 1
ATOM 1737 O O . ILE B 1 68 ? -8.25804 -17.58399 50.22016 1.000 30.61663 48 ILE C O 1
ATOM 1742 N N . LEU B 1 69 ? -8.00483 -18.61192 48.24926 1.000 32.58830 49 LEU C N 1
ATOM 1743 C CA . LEU B 1 69 ? -9.37942 -18.34165 47.84708 1.000 32.24766 49 LEU C CA 1
ATOM 1744 C C . LEU B 1 69 ? -10.38050 -18.93158 48.82643 1.000 33.73619 49 LEU C C 1
ATOM 1745 O O . LEU B 1 69 ? -10.17972 -20.01573 49.38847 1.000 33.70446 49 LEU C O 1
ATOM 1750 N N . TYR B 1 70 ? -11.47239 -18.19333 49.01545 1.000 31.44230 50 TYR C N 1
ATOM 1751 C CA . TYR B 1 70 ? -12.67868 -18.57200 49.72595 1.000 31.66504 50 TYR C CA 1
ATOM 1752 C C . TYR B 1 70 ? -12.53831 -18.50723 51.23815 1.000 30.31239 50 TYR C C 1
ATOM 1753 O O . TYR B 1 70 ? -13.47431 -18.89747 51.94135 1.000 34.58876 50 TYR C O 1
ATOM 1762 N N . GLN B 1 71 ? -11.42740 -18.02821 51.77302 1.000 28.15651 51 GLN C N 1
ATOM 1763 C CA . GLN B 1 71 ? -11.38949 -17.76782 53.19730 1.000 26.76611 51 GLN C CA 1
ATOM 1764 C C . GLN B 1 71 ? -11.25739 -16.27218 53.44749 1.000 23.68629 51 GLN C C 1
ATOM 1765 O O . GLN B 1 71 ? -10.90407 -15.49018 52.55769 1.000 23.19086 51 GLN C O 1
ATOM 1771 N N . ASP B 1 72 ? -11.59956 -15.88192 54.66776 1.000 24.47585 52 ASP C N 1
ATOM 1772 C CA . ASP B 1 72 ? -11.47284 -14.49157 55.08127 1.000 23.46477 52 ASP C CA 1
ATOM 1773 C C . ASP B 1 72 ? -10.00101 -14.10257 55.14419 1.000 23.44304 52 ASP C C 1
ATOM 1774 O O . ASP B 1 72 ? -9.14929 -14.89159 55.56971 1.000 24.40878 52 ASP C O 1
ATOM 1779 N N A CYS B 1 73 ? -9.69193 -12.88024 54.70852 0.561 20.84913 53 CYS C N 1
ATOM 1780 N N B CYS B 1 73 ? -9.71616 -12.86872 54.71605 0.439 22.04152 53 CYS C N 1
ATOM 1781 C CA A CYS B 1 73 ? -8.28889 -12.49368 54.60838 0.561 20.08188 53 CYS C CA 1
ATOM 1782 C CA B CYS B 1 73 ? -8.35725 -12.34546 54.62366 0.439 22.00925 53 CYS C CA 1
ATOM 1783 C C A CYS B 1 73 ? -7.60584 -12.35413 55.96642 0.561 20.31781 53 CYS C C 1
ATOM 1784 C C B CYS B 1 73 ? -7.62704 -12.32891 55.96079 0.439 21.23767 53 CYS C C 1
ATOM 1785 O O A CYS B 1 73 ? -6.38642 -12.15390 55.99730 0.561 21.50078 53 CYS C O 1
ATOM 1786 O O B CYS B 1 73 ? -6.39845 -12.19028 55.97006 0.439 21.60206 53 CYS C O 1
ATOM 1791 N N . ARG B 1 74 ? -8.33941 -12.48214 57.07987 1.000 22.26948 54 ARG C N 1
ATOM 1792 C CA . ARG B 1 74 ? -7.72413 -12.39056 58.40242 1.000 21.54093 54 ARG C CA 1
ATOM 1793 C C . ARG B 1 74 ? -6.66717 -13.46194 58.65971 1.000 23.66553 54 ARG C C 1
ATOM 1794 O O . ARG B 1 74 ? -5.87597 -13.30352 59.59838 1.000 25.29088 54 ARG C O 1
ATOM 1802 N N . PHE B 1 75 ? -6.59796 -14.51793 57.84225 1.000 22.49282 55 PHE C N 1
ATOM 1803 C CA . PHE B 1 75 ? -5.53956 -15.50602 58.03551 1.000 23.70068 55 PHE C CA 1
ATOM 1804 C C . PHE B 1 75 ? -4.14163 -14.89508 57.91979 1.000 23.68775 55 PHE C C 1
ATOM 1805 O O . PHE B 1 75 ? -3.19955 -15.43377 58.50972 1.000 23.15906 55 PHE C O 1
ATOM 1813 N N . LEU B 1 76 ? -3.98444 -13.77646 57.20304 1.000 21.00373 56 LEU C N 1
ATOM 1814 C CA . LEU B 1 76 ? -2.66567 -13.15741 57.11318 1.000 20.66638 56 LEU C CA 1
ATOM 1815 C C . LEU B 1 76 ? -2.20240 -12.55697 58.43525 1.000 20.51994 56 LEU C C 1
ATOM 1816 O O . LEU B 1 76 ? -1.01586 -12.23157 58.55680 1.000 21.42545 56 LEU C O 1
ATOM 1821 N N . GLN B 1 77 ? -3.09453 -12.40175 59.42552 1.000 22.41399 57 GLN C N 1
ATOM 1822 C CA . GLN B 1 77 ? -2.67208 -11.93280 60.74324 1.000 24.96133 57 GLN C CA 1
ATOM 1823 C C . GLN B 1 77 ? -2.01233 -13.03290 61.57196 1.000 26.36983 57 GLN C C 1
ATOM 1824 O O . GLN B 1 77 ? -1.34580 -12.72702 62.56699 1.000 27.47288 57 GLN C O 1
ATOM 1830 N N . SER B 1 78 ? -2.18352 -14.29802 61.18602 1.000 27.81757 58 SER C N 1
ATOM 1831 C CA . SER B 1 78 ? -1.67206 -15.45320 61.93592 1.000 30.05924 58 SER C CA 1
ATOM 1832 C C . SER B 1 78 ? -1.94596 -15.32096 63.43465 1.000 29.25307 58 SER C C 1
ATOM 1833 O O . SER B 1 78 ? -1.07868 -15.56422 64.27861 1.000 29.66369 58 SER C O 1
ATOM 1836 N N . GLY B 1 79 ? -3.17377 -14.92710 63.76537 1.000 29.19962 59 GLY C N 1
ATOM 1837 C CA . GLY B 1 79 ? -3.57601 -14.84655 65.15577 1.000 32.06188 59 GLY C CA 1
ATOM 1838 C C . GLY B 1 79 ? -3.00922 -13.67778 65.92649 1.000 32.51631 59 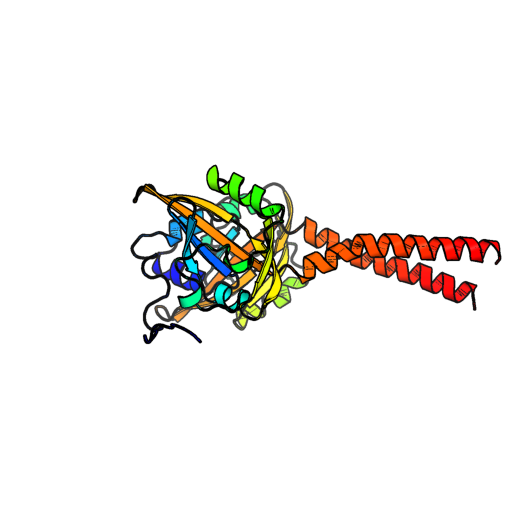GLY C C 1
ATOM 1839 O O . GLY B 1 79 ? -3.04195 -13.69406 67.16178 1.000 35.06959 59 GLY C O 1
ATOM 1840 N N . ASP B 1 80 ? -2.48117 -12.66858 65.23292 1.000 30.44214 60 ASP C N 1
ATOM 1841 C CA . ASP B 1 80 ? -1.96895 -11.43642 65.83724 1.000 28.38590 60 ASP C CA 1
ATOM 1842 C C . ASP B 1 80 ? -3.12205 -10.43624 65.82181 1.000 27.45204 60 ASP C C 1
ATOM 1843 O O . ASP B 1 80 ? -3.32908 -9.71353 64.85024 1.000 27.65565 60 ASP C O 1
ATOM 1848 N N . ARG B 1 81 ? -3.88277 -10.38865 66.92736 1.000 27.60505 61 ARG C N 1
ATOM 1849 C CA . ARG B 1 81 ? -5.20444 -9.76388 66.93864 1.000 27.02764 61 ARG C CA 1
ATOM 1850 C C . ARG B 1 81 ? -5.33107 -8.51340 67.80854 1.000 26.48912 61 ARG C C 1
ATOM 1851 O O . ARG B 1 81 ? -6.38383 -7.86254 67.76559 1.000 26.49455 61 ARG C O 1
ATOM 1859 N N . ASP B 1 82 ? -4.31772 -8.15492 68.60025 1.000 26.36228 62 ASP C N 1
ATOM 1860 C CA . ASP B 1 82 ? -4.34251 -6.87646 69.31910 1.000 28.43461 62 ASP C CA 1
ATOM 1861 C C . ASP B 1 82 ? -3.72480 -5.79043 68.43810 1.000 29.08646 62 ASP C C 1
ATOM 1862 O O . ASP B 1 82 ? -2.63869 -5.26955 68.70098 1.000 30.71905 62 ASP C O 1
ATOM 1867 N N . GLN B 1 83 ? -4.45825 -5.44215 67.38226 1.000 27.46638 63 GLN C N 1
ATOM 1868 C CA . GLN B 1 83 ? -4.01978 -4.45104 66.40269 1.000 27.02536 63 GLN C CA 1
ATOM 1869 C C . GLN B 1 83 ? -5.11324 -3.39525 66.28468 1.000 27.69103 63 GLN C C 1
ATOM 1870 O O . GLN B 1 83 ? -6.28021 -3.74398 66.00849 1.000 27.21314 63 GLN C O 1
ATOM 1876 N N . PRO B 1 84 ? -4.80367 -2.11395 66.50840 1.000 28.54362 64 PRO C N 1
ATOM 1877 C CA . PRO B 1 84 ? -5.86746 -1.09501 66.52141 1.000 29.32049 64 PRO C CA 1
ATOM 1878 C C . PRO B 1 84 ? -6.58251 -0.89570 65.18933 1.000 29.30594 64 PRO C C 1
ATOM 1879 O O . PRO B 1 84 ? -7.73589 -0.45209 65.20263 1.000 28.59489 64 PRO C O 1
ATOM 1883 N N . ALA B 1 85 ? -5.96108 -1.20400 64.04603 1.000 28.56481 65 ALA C N 1
ATOM 1884 C CA . ALA B 1 85 ? -6.65985 -1.01558 62.77692 1.000 27.05486 65 ALA C CA 1
ATOM 1885 C C . ALA B 1 85 ? -7.83660 -1.96958 62.61040 1.000 26.24062 65 ALA C C 1
ATOM 1886 O O . ALA B 1 85 ? -8.70477 -1.71948 61.76507 1.000 27.72083 65 ALA C O 1
ATOM 1888 N N . LEU B 1 86 ? -7.88786 -3.05673 63.38537 1.000 26.32644 66 LEU C N 1
ATOM 1889 C CA . LEU B 1 86 ? -8.97027 -4.01737 63.20732 1.000 26.57475 66 LEU C CA 1
ATOM 1890 C C . LEU B 1 86 ? -10.31880 -3.39058 63.53104 1.000 28.45874 66 LEU C C 1
ATOM 1891 O O . LEU B 1 86 ? -11.28675 -3.58141 62.78620 1.000 26.56712 66 LEU C O 1
ATOM 1896 N N . MET B 1 87 ? -10.39979 -2.62751 64.62803 1.000 30.21408 67 MET C N 1
ATOM 1897 C CA . MET B 1 87 ? -11.65248 -1.95963 64.96272 1.000 32.27972 67 MET C CA 1
ATOM 1898 C C . MET B 1 87 ? -12.07587 -1.01044 63.85024 1.000 31.71488 67 MET C C 1
ATOM 1899 O O . MET B 1 87 ? -13.26145 -0.93113 63.50781 1.000 31.64168 67 MET C O 1
ATOM 1904 N N . ALA B 1 88 ? -11.11398 -0.29498 63.26123 1.000 29.11574 68 ALA C N 1
ATOM 1905 C CA . ALA B 1 88 ? -11.44022 0.66590 62.21137 1.000 27.12085 68 ALA C CA 1
ATOM 1906 C C . ALA B 1 88 ? -11.94248 -0.03977 60.96062 1.000 26.80704 68 ALA C C 1
ATOM 1907 O O . ALA B 1 88 ? -12.91436 0.40351 60.34013 1.000 27.14099 68 ALA C O 1
ATOM 1909 N N . ILE B 1 89 ? -11.30392 -1.14803 60.58385 1.000 24.91516 69 ILE C N 1
ATOM 1910 C CA . ILE B 1 89 ? -11.74176 -1.90563 59.41014 1.000 23.56478 69 ILE C CA 1
ATOM 1911 C C . ILE B 1 89 ? -13.17145 -2.40691 59.59350 1.000 26.95185 69 ILE C C 1
ATOM 1912 O O . ILE B 1 89 ? -14.01839 -2.24564 58.70467 1.000 27.92056 69 ILE C O 1
ATOM 1917 N N . ARG B 1 90 ? -13.46122 -3.02151 60.74568 1.000 28.13557 70 ARG C N 1
ATOM 1918 C CA . ARG B 1 90 ? -14.80723 -3.53900 61.00453 1.000 29.11734 70 ARG C CA 1
ATOM 1919 C C . ARG B 1 90 ? -15.85707 -2.43567 60.91660 1.000 32.29301 70 ARG C C 1
ATOM 1920 O O . ARG B 1 90 ? -16.88493 -2.59299 60.24589 1.000 33.54251 70 ARG C O 1
ATOM 1928 N N . GLU B 1 91 ? -15.62538 -1.31476 61.60684 1.000 31.58281 71 GLU C N 1
ATOM 1929 C CA . GLU B 1 91 ? -16.62015 -0.24410 61.62807 1.000 33.11878 71 GLU C CA 1
ATOM 1930 C C . GLU B 1 91 ? -16.85925 0.31870 60.23206 1.000 32.10136 71 GLU C C 1
ATOM 1931 O O . GLU B 1 91 ? -18.00604 0.57497 59.84410 1.000 31.73381 71 GLU C O 1
ATOM 1937 N N . THR B 1 92 ? -15.78943 0.50842 59.45970 1.000 30.42187 72 THR C N 1
ATOM 1938 C CA . THR B 1 92 ? -15.92726 1.05058 58.11187 1.000 30.94411 72 THR C CA 1
ATOM 1939 C C . THR B 1 92 ? -16.75407 0.12784 57.22184 1.000 30.65073 72 THR C C 1
ATOM 1940 O O . THR B 1 92 ? -17.76191 0.54574 56.63544 1.000 31.47315 72 THR C O 1
ATOM 1944 N N . LEU B 1 93 ? -16.35210 -1.14061 57.12371 1.000 32.14706 73 LEU C N 1
ATOM 1945 C CA . LEU B 1 93 ? -17.00255 -2.05245 56.18644 1.000 32.56651 73 LEU C CA 1
ATOM 1946 C C . LEU B 1 93 ? -18.45638 -2.30596 56.56953 1.000 32.93958 73 LEU C C 1
ATOM 1947 O O . LEU B 1 93 ? -19.33263 -2.40038 55.69795 1.000 33.02315 73 LEU C O 1
ATOM 1952 N N . GLU B 1 94 ? -18.73930 -2.40390 57.86749 1.000 31.97204 74 GLU C N 1
ATOM 1953 C CA . GLU B 1 94 ? -20.11029 -2.66896 58.28711 1.000 33.29741 74 GLU C CA 1
ATOM 1954 C C . GLU B 1 94 ? -21.05649 -1.51236 57.97205 1.000 31.66703 74 GLU C C 1
ATOM 1955 O O . GLU B 1 94 ? -22.27050 -1.73318 57.88888 1.000 33.38062 74 GLU C O 1
ATOM 1961 N N . SER B 1 95 ? -20.54165 -0.29547 57.78075 1.000 33.57230 75 SER C N 1
ATOM 1962 C CA . SER B 1 95 ? -21.37042 0.84421 57.40014 1.000 32.26240 75 SER C CA 1
ATOM 1963 C C . SER B 1 95 ? -21.16160 1.25310 55.94698 1.000 32.78504 75 SER C C 1
ATOM 1964 O O . SER B 1 95 ? -21.64052 2.31503 55.53272 1.000 32.07914 75 SER C O 1
ATOM 1967 N N . GLY B 1 96 ? -20.45384 0.44222 55.16634 1.000 30.74102 76 GLY C N 1
ATOM 1968 C CA . GLY B 1 96 ? -20.38637 0.66935 53.74010 1.000 30.89531 76 GLY C CA 1
ATOM 1969 C C . GLY B 1 96 ? -19.41605 1.73911 53.31210 1.000 30.10968 76 GLY C C 1
ATOM 1970 O O . GLY B 1 96 ? -19.57482 2.30875 52.22681 1.000 31.75891 76 GLY C O 1
ATOM 1971 N N . GLY B 1 97 ? -18.40657 2.02627 54.12245 1.000 27.19948 77 GLY C N 1
ATOM 1972 C CA . GLY B 1 97 ? -17.44487 3.05284 53.81716 1.000 26.09045 77 GLY C CA 1
ATOM 1973 C C . GLY B 1 97 ? -16.16516 2.51248 53.21396 1.000 24.07181 77 GLY C C 1
ATOM 1974 O O . GLY B 1 97 ? -16.09173 1.37879 52.71593 1.000 22.76429 77 GLY C O 1
ATOM 1975 N N . ALA B 1 98 ? -15.13454 3.34013 53.26387 1.000 23.84870 78 ALA C N 1
ATOM 1976 C CA . ALA B 1 98 ? -13.81439 3.01697 52.75398 1.000 21.55937 78 ALA C CA 1
ATOM 1977 C C . ALA B 1 98 ? -12.79004 3.42897 53.80125 1.000 19.45918 78 ALA C C 1
ATOM 1978 O O . ALA B 1 98 ? -13.04165 4.32656 54.60723 1.000 21.98529 78 ALA C O 1
ATOM 1980 N N . CYS B 1 99 ? -11.64703 2.74804 53.81541 1.000 17.45991 79 CYS C N 1
ATOM 1981 C CA . CYS B 1 99 ? -10.63654 3.07296 54.81021 1.000 17.51466 79 CYS C CA 1
ATOM 1982 C C . CYS B 1 99 ? -9.25839 2.71359 54.27653 1.000 15.89700 79 CYS C C 1
ATOM 1983 O O . CYS B 1 99 ? -9.12244 1.96718 53.30775 1.000 17.43428 79 CYS C O 1
ATOM 1986 N N . ARG B 1 100 ? -8.23040 3.25919 54.93229 1.000 15.72096 80 ARG C N 1
ATOM 1987 C CA A ARG B 1 100 ? -6.84042 2.94791 54.60829 0.425 15.46090 80 ARG C CA 1
ATOM 1988 C CA B ARG B 1 100 ? -6.83721 2.96861 54.60853 0.575 15.42302 80 ARG C CA 1
ATOM 1989 C C . ARG B 1 100 ? -6.11717 2.74099 55.93513 1.000 16.05888 80 ARG C C 1
ATOM 1990 O O . ARG B 1 100 ? -5.90052 3.69902 56.68377 1.000 19.28600 80 ARG C O 1
ATOM 2005 N N . GLU B 1 101 ? -5.77396 1.48435 56.23137 1.000 17.57932 81 GLU C N 1
ATOM 2006 C CA . GLU B 1 101 ? -5.25051 1.10695 57.54222 1.000 18.59868 81 GLU C CA 1
ATOM 2007 C C . GLU B 1 101 ? -4.04982 0.18508 57.38322 1.000 17.59609 81 GLU C C 1
ATOM 2008 O O . GLU B 1 101 ? -3.87681 -0.47402 56.35987 1.000 19.36512 81 GLU C O 1
ATOM 2014 N N . ILE B 1 102 ? -3.23250 0.12268 58.43098 1.000 17.89199 82 ILE C N 1
ATOM 2015 C CA . ILE B 1 102 ? -1.96420 -0.59946 58.41516 1.000 19.62370 82 ILE C CA 1
ATOM 2016 C C . ILE B 1 102 ? -1.96907 -1.61450 59.55043 1.000 19.20913 82 ILE C C 1
ATOM 2017 O O . ILE B 1 102 ? -2.32319 -1.27927 60.68854 1.000 20.62139 82 ILE C O 1
ATOM 2022 N N . LEU B 1 103 ? -1.55916 -2.84654 59.25519 1.000 19.78539 83 LEU C N 1
ATOM 2023 C CA . LEU B 1 103 ? -1.41548 -3.82515 60.32567 1.000 21.74781 83 LEU C CA 1
ATOM 2024 C C . LEU B 1 103 ? -0.28468 -4.79859 60.01522 1.000 20.17078 83 LEU C C 1
ATOM 2025 O O . LEU B 1 103 ? 0.21979 -4.86132 58.88968 1.000 19.58056 83 LEU C O 1
ATOM 2030 N N . ARG B 1 104 ? 0.12857 -5.53426 61.05100 1.000 20.64630 84 ARG C N 1
ATOM 2031 C CA . ARG B 1 104 ? 1.14007 -6.57910 60.92037 1.000 21.36665 84 ARG C CA 1
ATOM 2032 C C . ARG B 1 104 ? 0.53101 -7.81788 60.27370 1.000 20.27109 84 ARG C C 1
ATOM 2033 O O . ARG B 1 104 ? -0.48537 -8.33345 60.74990 1.000 20.38494 84 ARG C O 1
ATOM 2041 N N . ASN B 1 105 ? 1.15944 -8.29533 59.19711 1.000 19.54365 85 ASN C N 1
ATOM 2042 C CA . ASN B 1 105 ? 0.76865 -9.50921 58.49104 1.000 19.72589 85 ASN C CA 1
ATOM 2043 C C . ASN B 1 105 ? 1.97849 -10.43114 58.37965 1.000 22.16778 85 ASN C C 1
ATOM 2044 O O . ASN B 1 105 ? 3.12411 -10.02195 58.60586 1.000 21.26066 85 ASN C O 1
ATOM 2049 N N . TYR B 1 106 ? 1.72193 -11.69378 58.03207 1.000 21.80127 86 TYR C N 1
ATOM 2050 C CA . TYR B 1 106 ? 2.76865 -12.70960 57.98255 1.000 22.71521 86 TYR C CA 1
ATOM 2051 C C . TYR B 1 106 ? 2.65870 -13.48518 56.67853 1.000 24.84035 86 TYR C C 1
ATOM 2052 O O . TYR B 1 106 ? 1.57714 -13.96227 56.32111 1.000 26.12000 86 TYR C O 1
ATOM 2061 N N . ARG B 1 107 ? 3.76659 -13.56410 55.94447 1.000 22.57539 87 ARG C N 1
ATOM 2062 C CA . ARG B 1 107 ? 3.79618 -14.36372 54.73247 1.000 26.20963 87 ARG C CA 1
ATOM 2063 C C . ARG B 1 107 ? 3.68515 -15.84823 55.07053 1.000 28.90862 87 ARG C C 1
ATOM 2064 O O . ARG B 1 107 ? 3.70804 -16.25658 56.23979 1.000 31.12255 87 ARG C O 1
ATOM 2072 N N . LYS B 1 108 ? 3.57233 -16.66705 54.01848 1.000 29.24192 88 LYS C N 1
ATOM 2073 C CA . LYS B 1 108 ? 3.47854 -18.11002 54.22018 1.000 29.30641 88 LYS C CA 1
ATOM 2074 C C . LYS B 1 108 ? 4.70043 -18.64506 54.94716 1.000 31.18682 88 LYS C C 1
ATOM 2075 O O . LYS B 1 108 ? 4.57944 -19.56052 55.76683 1.000 33.77975 88 LYS C O 1
ATOM 2081 N N . ASP B 1 109 ? 5.87507 -18.06692 54.69990 1.000 32.23002 89 ASP C N 1
ATOM 2082 C CA . ASP B 1 109 ? 7.08050 -18.52576 55.38788 1.000 31.24451 89 ASP C CA 1
ATOM 2083 C C . ASP B 1 109 ? 7.23874 -17.93772 56.79624 1.000 33.01225 89 ASP C C 1
ATOM 2084 O O . ASP B 1 109 ? 8.26979 -18.17783 57.43637 1.000 37.03544 89 ASP C O 1
ATOM 2089 N N . GLY B 1 110 ? 6.24312 -17.20764 57.30297 1.000 31.14358 90 GLY C N 1
ATOM 2090 C CA . GLY B 1 110 ? 6.27357 -16.68978 58.65529 1.000 29.19982 90 GLY C CA 1
ATOM 2091 C C . GLY B 1 110 ? 6.90436 -15.32252 58.81593 1.000 30.05665 90 GLY C C 1
ATOM 2092 O O . GLY B 1 110 ? 6.85160 -14.75974 59.91796 1.000 31.94444 90 GLY C O 1
ATOM 2093 N N . SER B 1 111 ? 7.49205 -14.76409 57.76236 1.000 27.82724 91 SER C N 1
ATOM 2094 C CA . SER B 1 111 ? 8.14164 -13.46706 57.88088 1.000 29.22612 91 SER C CA 1
ATOM 2095 C C . SER B 1 111 ? 7.10528 -12.35826 58.02077 1.000 30.46575 91 SER C C 1
ATOM 2096 O O . SER B 1 111 ? 6.06485 -12.37112 57.36114 1.000 33.18408 91 SER C O 1
ATOM 2099 N N . HIS B 1 112 ? 7.40475 -11.39079 58.88394 1.000 30.85644 92 HIS C N 1
ATOM 2100 C CA . HIS B 1 112 ? 6.50344 -10.28809 59.17823 1.000 29.77168 92 HIS C CA 1
ATOM 2101 C C . HIS B 1 112 ? 6.66740 -9.16649 58.16426 1.000 24.89038 92 HIS C C 1
ATOM 2102 O O . HIS B 1 112 ? 7.76416 -8.92332 57.64945 1.000 24.68625 92 HIS C O 1
ATOM 2109 N N . PHE B 1 113 ? 5.56468 -8.47299 57.89048 1.000 21.79281 93 PHE C N 1
ATOM 2110 C CA . PHE B 1 113 ? 5.62265 -7.22076 57.15514 1.000 20.81083 93 PHE C CA 1
ATOM 2111 C C . PHE B 1 113 ? 4.43025 -6.36157 57.55777 1.000 21.16588 93 PHE C C 1
ATOM 2112 O O . PHE B 1 113 ? 3.39468 -6.87188 58.00164 1.000 21.81629 93 PHE C O 1
ATOM 2120 N N . TRP B 1 114 ? 4.60248 -5.04624 57.44110 1.000 21.29558 94 TRP C N 1
ATOM 2121 C CA . TRP B 1 114 ? 3.49363 -4.11514 57.61358 1.000 21.78440 94 TRP C CA 1
ATOM 2122 C C . TRP B 1 114 ? 2.73673 -4.00952 56.29486 1.000 19.89643 94 TRP C C 1
ATOM 2123 O O . TRP B 1 114 ? 3.32716 -3.67554 55.26218 1.000 20.99834 94 TRP C O 1
ATOM 2134 N N . ASN B 1 115 ? 1.43634 -4.30934 56.32207 1.000 17.26152 95 ASN C N 1
ATOM 2135 C CA . ASN B 1 115 ? 0.58692 -4.29060 55.14630 1.000 15.11431 95 ASN C CA 1
ATOM 2136 C C . ASN B 1 115 ? -0.36458 -3.10559 55.25620 1.000 15.75956 95 ASN C C 1
ATOM 2137 O O . ASN B 1 115 ? -1.03219 -2.93304 56.28037 1.000 16.47490 95 ASN C O 1
ATOM 2142 N N . GLU B 1 116 ? -0.40328 -2.28217 54.21864 1.000 13.58336 96 GLU C N 1
ATOM 2143 C CA . GLU B 1 116 ? -1.35784 -1.18579 54.12660 1.000 14.93505 96 GLU C CA 1
ATOM 2144 C C . GLU B 1 116 ? -2.54967 -1.64180 53.29696 1.000 14.13201 96 GLU C C 1
ATOM 2145 O O . GLU B 1 116 ? -2.39467 -1.92382 52.10381 1.000 14.40528 96 GLU C O 1
ATOM 2151 N N . LEU B 1 117 ? -3.73884 -1.64055 53.91486 1.000 14.64703 97 LEU C N 1
ATOM 2152 C CA . LEU B 1 117 ? -4.98892 -2.09460 53.30905 1.000 15.49317 97 LEU C CA 1
ATOM 2153 C C . LEU B 1 117 ? -5.83156 -0.88764 52.89692 1.000 16.56697 97 LEU C C 1
ATOM 2154 O O . LEU B 1 117 ? -6.25552 -0.10865 53.75383 1.000 18.44185 97 LEU C O 1
ATOM 2159 N N . SER B 1 118 ? -6.11371 -0.75439 51.60037 1.000 13.82705 98 SER C N 1
ATOM 2160 C CA A SER B 1 118 ? -6.98514 0.29532 51.06606 0.411 13.73674 98 SER C CA 1
ATOM 2161 C CA B SER B 1 118 ? -6.99139 0.29658 51.09713 0.589 12.80358 98 SER C CA 1
ATOM 2162 C C . SER B 1 118 ? -8.27677 -0.39026 50.64623 1.000 13.41360 98 SER C C 1
ATOM 2163 O O . SER B 1 118 ? -8.31466 -1.03547 49.59453 1.000 13.41190 98 SER C O 1
ATOM 2168 N N . LEU B 1 119 ? -9.32107 -0.24836 51.46216 1.000 14.35417 99 LEU C N 1
ATOM 2169 C CA . LEU B 1 119 ? -10.52196 -1.06576 51.33350 1.000 15.99253 99 LEU C CA 1
ATOM 2170 C C . LEU B 1 119 ? -11.74500 -0.21370 51.01089 1.000 16.64119 99 LEU C C 1
ATOM 2171 O O . LEU B 1 119 ? -11.85081 0.93316 51.44088 1.000 17.85070 99 LEU C O 1
ATOM 2176 N N . SER B 1 120 ? -12.70817 -0.80746 50.29646 1.000 16.82112 100 SER C N 1
ATOM 2177 C CA . SER B 1 120 ? -13.96703 -0.11805 50.00670 1.000 18.50530 100 SER C CA 1
ATOM 2178 C C . SER B 1 120 ? -15.10229 -1.12940 49.84760 1.000 19.32383 100 SER C C 1
ATOM 2179 O O . SER B 1 120 ? -14.88436 -2.27275 49.44472 1.000 21.93444 100 SER C O 1
ATOM 2182 N N . THR B 1 121 ? -16.31682 -0.67710 50.15077 1.000 18.95586 101 THR C N 1
ATOM 2183 C CA . THR B 1 121 ? -17.54098 -1.47262 50.09484 1.000 19.92577 101 THR C CA 1
ATOM 2184 C C . THR B 1 121 ? -18.39802 -1.07471 48.89579 1.000 19.82972 101 THR C C 1
ATOM 2185 O O . THR B 1 121 ? -18.48545 0.10165 48.55368 1.000 19.35077 101 THR C O 1
ATOM 2189 N N . VAL B 1 122 ? -19.09507 -2.04824 48.29535 1.000 19.92469 102 VAL C N 1
ATOM 2190 C CA . VAL B 1 122 ? -20.06772 -1.71651 47.24776 1.000 19.41764 102 VAL C CA 1
ATOM 2191 C C . VAL B 1 122 ? -21.15942 -2.78261 47.18431 1.000 19.88634 102 VAL C C 1
ATOM 2192 O O . VAL B 1 122 ? -20.87738 -3.98321 47.16947 1.000 20.37396 102 VAL C O 1
ATOM 2196 N N . TYR B 1 123 ? -22.40962 -2.32676 47.12736 1.000 18.50707 103 TYR C N 1
ATOM 2197 C CA . TYR B 1 123 ? -23.56261 -3.20608 46.98620 1.000 18.70941 103 TYR C CA 1
ATOM 2198 C C . TYR B 1 123 ? -23.83747 -3.42883 45.50762 1.000 19.78755 103 TYR C C 1
ATOM 2199 O O . TYR B 1 123 ? -23.76326 -2.49550 44.70582 1.000 23.02908 103 TYR C O 1
ATOM 2208 N N . ASN B 1 124 ? -24.19275 -4.66009 45.14877 1.000 21.08757 104 ASN C N 1
ATOM 2209 C CA . ASN B 1 124 ? -24.45621 -5.01521 43.75429 1.000 20.23432 104 ASN C CA 1
ATOM 2210 C C . ASN B 1 124 ? -25.96377 -5.15455 43.58821 1.000 20.11390 104 ASN C C 1
ATOM 2211 O O . ASN B 1 124 ? -26.53434 -6.15730 44.01156 1.000 20.48819 104 ASN C O 1
ATOM 2216 N N . GLU B 1 125 ? -26.59407 -4.15579 42.96709 1.000 19.17895 105 GLU C N 1
ATOM 2217 C CA . GLU B 1 125 ? -28.05124 -4.21347 42.81408 1.000 18.09081 105 GLU C CA 1
ATOM 2218 C C . GLU B 1 125 ? -28.48364 -5.40173 41.98594 1.000 19.66531 105 GLU C C 1
ATOM 2219 O O . GLU B 1 125 ? -29.62744 -5.84725 42.13078 1.000 19.65780 105 GLU C O 1
ATOM 2225 N N . ALA B 1 126 ? -27.60848 -5.94606 41.13526 1.000 23.08396 106 ALA C N 1
ATOM 2226 C CA . ALA B 1 126 ? -28.02398 -7.05141 40.27502 1.000 25.36076 106 ALA C CA 1
ATOM 2227 C C . ALA B 1 126 ? -28.31217 -8.31073 41.08404 1.000 25.58926 106 ALA C C 1
ATOM 2228 O O . ALA B 1 126 ? -29.35937 -8.94327 40.90040 1.000 26.15498 106 ALA C O 1
ATOM 2230 N N . ASP B 1 127 ? -27.40516 -8.69618 41.98983 1.000 23.09855 107 ASP C N 1
ATOM 2231 C CA . ASP B 1 127 ? -27.57731 -9.94664 42.72584 1.000 22.94553 107 ASP C CA 1
ATOM 2232 C C . ASP B 1 127 ? -27.90254 -9.75642 44.20283 1.000 21.13297 107 ASP C C 1
ATOM 2233 O O . ASP B 1 127 ? -28.06091 -10.75227 44.91985 1.000 20.65101 107 ASP C O 1
ATOM 2238 N N . LYS B 1 128 ? -28.04453 -8.51058 44.65811 1.000 20.87586 108 LYS C N 1
ATOM 2239 C CA . LYS B 1 128 ? -28.37959 -8.15350 46.04349 1.000 18.69185 108 LYS C CA 1
ATOM 2240 C C . LYS B 1 128 ? -27.33172 -8.62836 47.04314 1.000 18.55963 108 LYS C C 1
ATOM 2241 O O . LYS B 1 128 ? -27.65301 -8.92629 48.19295 1.000 20.23805 108 LYS C O 1
ATOM 2247 N N . GLN B 1 129 ? -26.06543 -8.66079 46.63747 1.000 19.47344 109 GLN C N 1
ATOM 2248 C CA . GLN B 1 129 ? -24.97443 -9.04983 47.51198 1.000 20.40872 109 GLN C CA 1
ATOM 2249 C C . GLN B 1 129 ? -24.07670 -7.84099 47.72396 1.000 19.32652 109 GLN C C 1
ATOM 2250 O O . GLN B 1 129 ? -24.05788 -6.92821 46.89797 1.000 21.23723 109 GLN C O 1
ATOM 2256 N N . THR B 1 130 ? -23.36828 -7.83544 48.85572 1.000 18.91886 110 THR C N 1
ATOM 2257 C CA . THR B 1 130 ? -22.39559 -6.80215 49.20148 1.000 20.29940 110 THR C CA 1
ATOM 2258 C C . THR B 1 130 ? -20.98175 -7.31843 48.93985 1.000 19.42655 110 THR C C 1
ATOM 2259 O O . THR B 1 130 ? -20.63566 -8.43186 49.35222 1.000 19.17875 110 THR C O 1
ATOM 2263 N N . TYR B 1 131 ? -20.17400 -6.51763 48.24250 1.000 19.84810 111 TYR C N 1
ATOM 2264 C CA . TYR B 1 131 ? -18.80525 -6.87466 47.89871 1.000 20.16036 111 TYR C CA 1
ATOM 2265 C C . TYR B 1 131 ? -17.83194 -5.86392 48.48500 1.000 19.67626 111 TYR C C 1
ATOM 2266 O O . TYR B 1 131 ? -18.19447 -4.73508 48.83584 1.000 19.58395 111 TYR C O 1
ATOM 2275 N N . PHE B 1 132 ? -16.57681 -6.29574 48.57972 1.000 19.72523 112 PHE C N 1
ATOM 2276 C CA . PHE B 1 132 ? -15.50562 -5.46374 49.10677 1.000 18.24056 112 PHE C CA 1
ATOM 2277 C C . PHE B 1 132 ? -14.31446 -5.59730 48.17741 1.000 18.63584 112 PHE C C 1
ATOM 2278 O O . PHE B 1 132 ? -14.05102 -6.67684 47.64505 1.000 20.43447 112 PHE C O 1
ATOM 2286 N N . VAL B 1 133 ? -13.59223 -4.49499 47.97760 1.000 18.30524 113 VAL C N 1
ATOM 2287 C CA . VAL B 1 133 ? -12.39805 -4.50234 47.13833 1.000 17.75303 113 VAL C CA 1
ATOM 2288 C C . VAL B 1 133 ? -11.25365 -3.93151 47.95606 1.000 16.19009 113 VAL C C 1
ATOM 2289 O O . VAL B 1 133 ? -11.42971 -2.94234 48.67702 1.000 15.92300 113 VAL C O 1
ATOM 2293 N N . GLY B 1 134 ? -10.09969 -4.58255 47.87701 1.000 14.39176 114 GLY C N 1
ATOM 2294 C CA . GLY B 1 134 ? -8.92778 -4.15606 48.61809 1.000 14.21351 114 GLY C CA 1
ATOM 2295 C C . GLY B 1 134 ? -7.70012 -4.07895 47.72448 1.000 14.14948 114 GLY C C 1
ATOM 2296 O O . GLY B 1 134 ? -7.51538 -4.90241 46.83790 1.000 13.60044 114 GLY C O 1
ATOM 2297 N N . VAL B 1 135 ? -6.87484 -3.07894 47.99608 1.000 13.14986 115 VAL C N 1
ATOM 2298 C CA . VAL B 1 135 ? -5.54261 -2.95682 47.42279 1.000 14.19805 115 VAL C CA 1
ATOM 2299 C C . VAL B 1 135 ? -4.56981 -3.02614 48.59597 1.000 14.21100 115 VAL C C 1
ATOM 2300 O O . VAL B 1 135 ? -4.78701 -2.37216 49.62394 1.000 14.72795 115 VAL C O 1
ATOM 2304 N N . GLN B 1 136 ? -3.53631 -3.85836 48.46753 1.000 13.72307 116 GLN C N 1
ATOM 2305 C CA . GLN B 1 136 ? -2.59689 -4.11019 49.55704 1.000 13.27513 116 GLN C CA 1
ATOM 2306 C C . GLN B 1 136 ? -1.16228 -3.88054 49.09298 1.000 14.75550 116 GLN C C 1
ATOM 2307 O O . GLN B 1 136 ? -0.79944 -4.21933 47.96329 1.000 17.11448 116 GLN C O 1
ATOM 2313 N N . LYS B 1 137 ? -0.33995 -3.30689 49.97276 1.000 12.81294 117 LYS C N 1
ATOM 2314 C CA . LYS B 1 137 ? 1.06080 -3.11329 49.63279 1.000 14.38995 117 LYS C CA 1
ATOM 2315 C C . LYS B 1 137 ? 1.91810 -3.14645 50.89169 1.000 13.35197 117 LYS C C 1
ATOM 2316 O O . LYS B 1 137 ? 1.45467 -2.86406 51.99938 1.000 15.15406 117 LYS C O 1
ATOM 2322 N N . ASP B 1 138 ? 3.19288 -3.49139 50.70325 1.000 14.95689 118 ASP C N 1
ATOM 2323 C CA . ASP B 1 138 ? 4.13985 -3.58671 51.80501 1.000 19.76380 118 ASP C CA 1
ATOM 2324 C C . ASP B 1 138 ? 4.62389 -2.18883 52.15513 1.000 20.35322 118 ASP C C 1
ATOM 2325 O O . ASP B 1 138 ? 5.19494 -1.50739 51.29837 1.000 21.27189 118 ASP C O 1
ATOM 2330 N N . VAL B 1 139 ? 4.38138 -1.74994 53.39483 1.000 19.64048 119 VAL C N 1
ATOM 2331 C CA . VAL B 1 139 ? 4.87696 -0.44918 53.84791 1.000 21.59339 119 VAL C CA 1
ATOM 2332 C C . VAL B 1 139 ? 5.84827 -0.61149 55.01411 1.000 26.54157 119 VAL C C 1
ATOM 2333 O O . VAL B 1 139 ? 5.99000 0.30335 55.82862 1.000 28.10636 119 VAL C O 1
ATOM 2337 N N . THR B 1 140 ? 6.52111 -1.76652 55.09069 1.000 27.80836 120 THR C N 1
ATOM 2338 C CA . THR B 1 140 ? 7.46763 -2.03825 56.18237 1.000 28.77245 120 THR C CA 1
ATOM 2339 C C . THR B 1 140 ? 8.60324 -1.02801 56.20453 1.000 32.89601 120 THR C C 1
ATOM 2340 O O . THR B 1 140 ? 8.94533 -0.48457 57.26154 1.000 33.82629 120 THR C O 1
ATOM 2344 N N . LEU B 1 141 ? 9.23234 -0.80435 55.05087 1.000 34.39018 121 LEU C N 1
ATOM 2345 C CA . LEU B 1 141 ? 10.37013 0.10428 55.00222 1.000 34.95688 121 LEU C CA 1
ATOM 2346 C C . LEU B 1 141 ? 9.95510 1.51881 55.37605 1.000 35.06648 121 LEU C C 1
ATOM 2347 O O . LEU B 1 141 ? 10.74575 2.26605 55.96670 1.000 37.18058 121 LEU C O 1
ATOM 2352 N N . GLN B 1 142 ? 8.71953 1.89281 55.05366 1.000 36.74890 122 GLN C N 1
ATOM 2353 C CA . GLN B 1 142 ? 8.19523 3.22349 55.33402 1.000 37.10611 122 GLN C CA 1
ATOM 2354 C C . GLN B 1 142 ? 7.82639 3.39506 56.80299 1.000 38.34996 122 GLN C C 1
ATOM 2355 O O . GLN B 1 142 ? 8.08632 4.45336 57.38788 1.000 40.48300 122 GLN C O 1
ATOM 2361 N N . VAL B 1 143 ? 7.21758 2.37468 57.41621 1.000 34.53005 123 VAL C N 1
ATOM 2362 C CA . VAL B 1 143 ? 6.89759 2.45601 58.83861 1.000 34.25180 123 VAL C CA 1
ATOM 2363 C C . VAL B 1 143 ? 8.17417 2.49113 59.67503 1.000 35.13605 123 VAL C C 1
ATOM 2364 O O . VAL B 1 143 ? 8.27142 3.25031 60.64380 1.000 36.44563 123 VAL C O 1
ATOM 2368 N N . LYS B 1 144 ? 9.16684 1.66854 59.31872 1.000 36.49648 124 LYS C N 1
ATOM 2369 C CA . LYS B 1 144 ? 10.44082 1.67350 60.03486 1.000 37.36492 124 LYS C CA 1
ATOM 2370 C C . LYS B 1 144 ? 11.24540 2.93069 59.74259 1.000 38.61346 124 LYS C C 1
ATOM 2371 O O . LYS B 1 144 ? 11.99532 3.39753 60.60831 1.000 36.22156 124 LYS C O 1
ATOM 2377 N N . ALA B 1 145 ? 11.11449 3.49364 58.53760 1.000 43.12367 125 ALA C N 1
ATOM 2378 C CA . ALA B 1 145 ? 11.78227 4.76090 58.25902 1.000 43.24649 125 ALA C CA 1
ATOM 2379 C C . ALA B 1 145 ? 11.11659 5.90993 59.00304 1.000 42.36696 125 ALA C C 1
ATOM 2380 O O . ALA B 1 145 ? 11.80266 6.83928 59.44410 1.000 42.29272 125 ALA C O 1
ATOM 2382 N N . GLN B 1 146 ? 9.79224 5.85833 59.16741 1.000 39.43717 126 GLN C N 1
ATOM 2383 C CA . GLN B 1 146 ? 9.10747 6.88982 59.94431 1.000 39.62226 126 GLN C CA 1
ATOM 2384 C C . GLN B 1 146 ? 9.51540 6.83940 61.40919 1.000 42.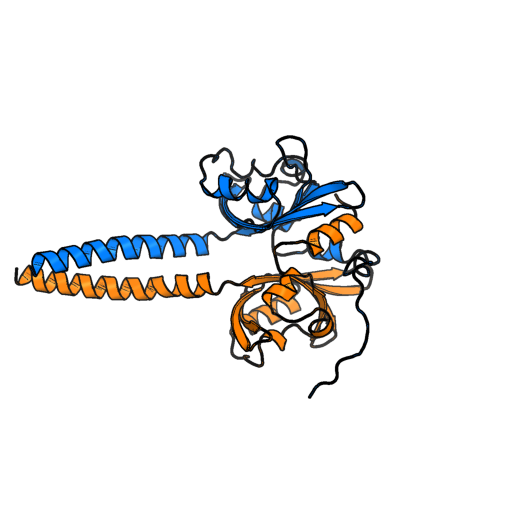89097 126 GLN C C 1
ATOM 2385 O O . GLN B 1 146 ? 9.70558 7.88572 62.04212 1.000 45.04884 126 GLN C O 1
ATOM 2391 N N . GLN B 1 147 ? 9.66777 5.63514 61.96517 1.000 40.94930 127 GLN C N 1
ATOM 2392 C CA . GLN B 1 147 ? 10.05212 5.52008 63.36641 1.000 42.00002 127 GLN C CA 1
ATOM 2393 C C . GLN B 1 147 ? 11.41257 6.15638 63.64176 1.000 42.09139 127 GLN C C 1
ATOM 2394 O O . GLN B 1 147 ? 11.74781 6.40959 64.80635 1.000 44.43902 127 GLN C O 1
ATOM 2400 N N . ARG B 1 148 ? 12.19153 6.44933 62.59842 1.000 40.93518 128 ARG C N 1
ATOM 2401 C CA . ARG B 1 148 ? 13.49267 7.08405 62.81429 1.000 42.50666 128 ARG C CA 1
ATOM 2402 C C . ARG B 1 148 ? 13.36572 8.55203 63.20884 1.000 46.33219 128 ARG C C 1
ATOM 2403 O O . ARG B 1 148 ? 14.26664 9.08489 63.86934 1.000 46.15905 128 ARG C O 1
ATOM 2411 N N . VAL B 1 149 ? 12.28203 9.22607 62.80416 1.000 47.28661 129 VAL C N 1
ATOM 2412 C CA . VAL B 1 149 ? 12.16631 10.66671 63.04404 1.000 46.69444 129 VAL C CA 1
ATOM 2413 C C . VAL B 1 149 ? 12.29472 10.97667 64.53108 1.000 46.33458 129 VAL C C 1
ATOM 2414 O O . VAL B 1 149 ? 13.07174 11.85181 64.93842 1.000 45.60592 129 VAL C O 1
ATOM 2418 N N . GLY B 1 150 ? 11.53140 10.26796 65.36549 1.000 45.73675 130 GLY C N 1
ATOM 2419 C CA . GLY B 1 150 ? 11.62241 10.49524 66.79854 1.000 45.12071 130 GLY C CA 1
ATOM 2420 C C . GLY B 1 150 ? 12.97342 10.10854 67.36639 1.000 44.76871 130 GLY C C 1
ATOM 2421 O O . GLY B 1 150 ? 13.51870 10.80812 68.22679 1.000 45.48635 130 GLY C O 1
ATOM 2422 N N . GLN B 1 151 ? 13.54195 9.00055 66.88319 1.000 42.07736 131 GLN C N 1
ATOM 2423 C CA . GLN B 1 151 ? 14.83985 8.56435 67.38632 1.000 38.44838 131 GLN C CA 1
ATOM 2424 C C . GLN B 1 151 ? 15.92910 9.57264 67.04075 1.000 40.57009 131 GLN C C 1
ATOM 2425 O O . GLN B 1 151 ? 16.79747 9.86347 67.86841 1.000 41.35848 131 GLN C O 1
ATOM 2431 N N . LEU B 1 152 ? 15.88461 10.13525 65.83201 1.000 41.69105 132 LEU C N 1
ATOM 2432 C CA . LEU B 1 152 ? 16.90047 11.10403 65.44023 1.000 41.70972 132 LEU C CA 1
ATOM 2433 C C . LEU B 1 152 ? 16.76509 12.40092 66.22949 1.000 41.02050 132 LEU C C 1
ATOM 2434 O O . LEU B 1 152 ? 17.77305 13.00075 66.61779 1.000 39.56520 132 LEU C O 1
ATOM 2439 N N . GLU B 1 153 ? 15.52961 12.84427 66.48252 1.000 42.83170 133 GLU C N 1
ATOM 2440 C CA . GLU B 1 153 ? 15.32084 14.10004 67.19967 1.000 43.50044 133 GLU C CA 1
ATOM 2441 C C . GLU B 1 153 ? 15.85292 14.02227 68.62509 1.000 42.71996 133 GLU C C 1
ATOM 2442 O O . GLU B 1 153 ? 16.36335 15.01418 69.16355 1.000 41.96499 133 GLU C O 1
ATOM 2448 N N . ALA B 1 154 ? 15.75776 12.84859 69.24795 1.000 41.57070 134 ALA C N 1
ATOM 2449 C CA . ALA B 1 154 ? 16.27297 12.69086 70.60376 1.000 42.00522 134 ALA C CA 1
ATOM 2450 C C . ALA B 1 154 ? 17.79368 12.61991 70.61320 1.000 42.22345 134 ALA C C 1
ATOM 2451 O O . ALA B 1 154 ? 18.43977 13.17253 71.51031 1.000 42.43478 134 ALA C O 1
ATOM 2453 N N . GLU B 1 155 ? 18.38568 11.94796 69.62371 1.000 41.74648 135 GLU C N 1
ATOM 2454 C CA . GLU B 1 155 ? 19.84250 11.91090 69.53386 1.000 42.50079 135 GLU C CA 1
ATOM 2455 C C . GLU B 1 155 ? 20.41096 13.27808 69.17050 1.000 39.61833 135 GLU C C 1
ATOM 2456 O O . GLU B 1 155 ? 21.47463 13.66596 69.67160 1.000 37.61280 135 GLU C O 1
ATOM 2462 N N . LEU B 1 156 ? 19.72506 14.01924 68.29458 1.000 39.39244 136 LEU C N 1
ATOM 2463 C CA . LEU B 1 156 ? 20.18754 15.36070 67.94510 1.000 38.95283 136 LEU C CA 1
ATOM 2464 C C . LEU B 1 156 ? 20.20798 16.26313 69.17085 1.000 40.22188 136 LEU C C 1
ATOM 2465 O O . LEU B 1 156 ? 21.12303 17.07930 69.33702 1.000 40.69396 136 LEU C O 1
ATOM 2470 N N . ASN B 1 157 ? 19.22057 16.11280 70.05733 1.000 41.89522 137 ASN C N 1
ATOM 2471 C CA . ASN B 1 157 ? 19.22945 16.88770 71.29402 1.000 42.38495 137 ASN C CA 1
ATOM 2472 C C . ASN B 1 157 ? 20.39351 16.48551 72.18946 1.000 40.08794 137 ASN C C 1
ATOM 2473 O O . ASN B 1 157 ? 21.00488 17.34218 72.83804 1.000 37.63718 137 ASN C O 1
ATOM 2478 N N . GLN B 1 158 ? 20.73261 15.19206 72.21448 1.000 40.48155 138 GLN C N 1
ATOM 2479 C CA . GLN B 1 158 ? 21.79345 14.71807 73.10012 1.000 40.96192 138 GLN C CA 1
ATOM 2480 C C . GLN B 1 158 ? 23.16458 15.20585 72.64712 1.000 41.73043 138 GLN C C 1
ATOM 2481 O O . GLN B 1 158 ? 24.01055 15.55508 73.48042 1.000 43.60135 138 GLN C O 1
ATOM 2487 N N . VAL B 1 159 ? 23.41568 15.22236 71.33709 1.000 40.63807 139 VAL C N 1
ATOM 2488 C CA . VAL B 1 159 ? 24.72476 15.67360 70.88147 1.000 42.50879 139 VAL C CA 1
ATOM 2489 C C . VAL B 1 159 ? 24.83137 17.19189 70.98159 1.000 41.87191 139 VAL C C 1
ATOM 2490 O O . VAL B 1 159 ? 25.90752 17.72156 71.28507 1.000 42.47052 139 VAL C O 1
ATOM 2494 N N . LYS B 1 160 ? 23.72804 17.91370 70.76233 1.000 42.48744 140 LYS C N 1
ATOM 2495 C CA . LYS B 1 160 ? 23.74953 19.36434 70.92498 1.000 40.53738 140 LYS C CA 1
ATOM 2496 C C . LYS B 1 160 ? 24.08147 19.75494 72.36132 1.000 44.02064 140 LYS C C 1
ATOM 2497 O O . LYS B 1 160 ? 24.82878 20.71169 72.59640 1.000 44.22453 140 LYS C O 1
ATOM 2503 N N . ALA B 1 161 ? 23.54172 19.02001 73.33690 1.000 46.20968 141 ALA C N 1
ATOM 2504 C CA . ALA B 1 161 ? 23.81748 19.33576 74.73402 1.000 47.00238 141 ALA C CA 1
ATOM 2505 C C . ALA B 1 161 ? 25.25268 18.99788 75.11406 1.000 47.49626 141 ALA C C 1
ATOM 2506 O O . ALA B 1 161 ? 25.84678 19.68238 75.95930 1.000 45.53565 141 ALA C O 1
ATOM 2508 N N . GLU B 1 162 ? 25.82722 17.95081 74.51331 1.000 47.52783 142 GLU C N 1
ATOM 2509 C CA . GLU B 1 162 ? 27.23420 17.65728 74.76835 1.000 47.31949 142 GLU C CA 1
ATOM 2510 C C . GLU B 1 162 ? 28.13405 18.75097 74.20288 1.000 45.32972 142 GLU C C 1
ATOM 2511 O O . GLU B 1 162 ? 29.17490 19.07419 74.78980 1.000 46.02526 142 GLU C O 1
ATOM 2517 N N . LEU B 1 163 ? 27.75094 19.33490 73.06505 1.000 43.41677 143 LEU C N 1
ATOM 2518 C CA . LEU B 1 163 ? 28.52614 20.44480 72.52119 1.000 42.06049 143 LEU C CA 1
ATOM 2519 C C . LEU B 1 163 ? 28.37756 21.69158 73.38409 1.000 41.72107 143 LEU C C 1
ATOM 2520 O O . LEU B 1 163 ? 29.36545 22.38716 73.64964 1.000 41.75687 143 LEU C O 1
ATOM 2525 N N . ALA B 1 164 ? 27.15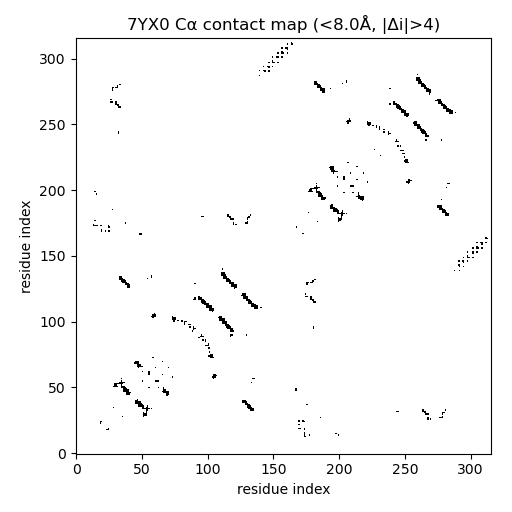739 21.97366 73.85502 1.000 43.06179 144 ALA C N 1
ATOM 2526 C CA . ALA B 1 164 ? 26.93795 23.14619 74.69859 1.000 43.92082 144 ALA C CA 1
ATOM 2527 C C . ALA B 1 164 ? 27.72517 23.06035 75.99963 1.000 47.24292 144 ALA C C 1
ATOM 2528 O O . ALA B 1 164 ? 28.18489 24.08551 76.51828 1.000 48.42294 144 ALA C O 1
ATOM 2530 N N . ALA B 1 165 ? 27.89478 21.85417 76.54124 1.000 48.38159 145 ALA C N 1
ATOM 2531 C CA . ALA B 1 165 ? 28.69078 21.70424 77.75375 1.000 50.05685 145 ALA C CA 1
ATOM 2532 C C . ALA B 1 165 ? 30.18139 21.78246 77.45140 1.000 50.57730 145 ALA C C 1
ATOM 2533 O O . ALA B 1 165 ? 30.95810 22.29379 78.26859 1.000 51.16638 145 ALA C O 1
ATOM 2535 N N . LEU B 1 166 ? 30.60166 21.28424 76.28601 1.000 50.15457 146 LEU C N 1
ATOM 2536 C CA . LEU B 1 166 ? 32.02270 21.31373 75.95321 1.000 51.49513 146 LEU C CA 1
ATOM 2537 C C . LEU B 1 166 ? 32.47034 22.71329 75.54923 1.000 52.32475 146 LEU C C 1
ATOM 2538 O O . LEU B 1 166 ? 33.57398 23.14210 75.90822 1.000 53.58238 146 LEU C O 1
ATOM 2543 N N . LYS B 1 167 ? 31.63217 23.44465 74.80371 1.000 51.11372 147 LYS C N 1
ATOM 2544 C CA . LYS B 1 167 ? 32.01853 24.79394 74.40192 1.000 50.06521 147 LYS C CA 1
ATOM 2545 C C . LYS B 1 167 ? 32.06871 25.73739 75.59831 1.000 49.94722 147 LYS C C 1
ATOM 2546 O O . LYS B 1 167 ? 32.85896 26.69133 75.60248 1.000 48.99947 147 LYS C O 1
ATOM 2552 N N . ALA B 1 168 ? 31.26085 25.47218 76.62990 1.000 49.30885 148 ALA C N 1
ATOM 2553 C CA . ALA B 1 168 ? 31.38072 26.22259 77.87414 1.000 49.57888 148 ALA C CA 1
ATOM 2554 C C . ALA B 1 168 ? 32.72292 25.95912 78.55455 1.000 51.35948 148 ALA C C 1
ATOM 2555 O O . ALA B 1 168 ? 33.25371 26.83882 79.24431 1.000 50.18951 148 ALA C O 1
ATOM 2557 N N . THR B 1 169 ? 33.28295 24.75895 78.37204 1.000 52.75730 149 THR C N 1
ATOM 2558 C CA . THR B 1 169 ? 34.63684 24.46762 78.83428 1.000 54.66098 149 THR C CA 1
ATOM 2559 C C . THR B 1 169 ? 35.68112 24.95862 77.83933 1.000 55.70013 149 THR C C 1
ATOM 2560 O O . THR B 1 169 ? 36.76988 25.38507 78.24688 1.000 57.26815 149 THR C O 1
ATOM 2564 N N . SER B 1 170 ? 35.35690 24.92218 76.54814 1.000 57.15072 150 SER C N 1
ATOM 2565 C CA . SER B 1 170 ? 36.18797 25.49231 75.48884 1.000 57.89047 150 SER C CA 1
ATOM 2566 C C . SER B 1 170 ? 37.58620 24.88638 75.45816 1.000 58.23130 150 SER C C 1
ATOM 2567 O O . SER B 1 170 ? 38.26207 24.92252 74.42810 1.000 58.65097 150 SER C O 1
#

Foldseek 3Di:
DDDDDDDDDDPPDPPPVVCVVVVVVVVVQLVDLWWKWKWFDDPPATFTADIHVNVCVVQVDDPVVRGGGHPCCQCVPVPPDVQVVVVVCCAVVFDWDWTWDWGAHPVGDIFIKIWTKGWDADPVVRTIMMMIIIDGPRVVVVVVVVVVVVVVVVVVVVVVVVVVVD/DDDPVVVVVDQLVDCWWKWKFWDDPPATFTADIHVNVCVVQVHDPVRRGGGHPCVQCVPVPPWVCVVVVVVQAVVFHWDWDWDWGAHPVGDIFIKIWTKGKDADPVVRIIMMMITIDTCRVVVVVVVVVVVVVVVVVVVVVVVVVVVVVD

B-factor: mean 31.1, std 10.39, range [11.98, 58.86]

Radius of gyration: 23.08 Å; Cα contacts (8 Å, |Δi|>4): 578; chains: 2; bounding box: 69×60×59 Å

InterPro domains:
  IPR000014 PAS domain [PF13426] (16-120)
  IPR000014 PAS domain [PS50112] (3-76)
  IPR000014 PAS domain [TIGR00229] (9-128)
  IPR000014 PAS domain [cd00130] (14-119)
  IPR000700 PAS-associated, C-terminal [PS50113] (79-131)
  IPR001610 PAC motif [SM00086] (80-122)
  IPR035965 PAS domain superfamily [SSF55785] (11-120)

Sequence (316 aa):
SSHHHHHHSSGLVPRGSHMMINNAKLMQLVINASNDGIVVAEREGKDKPLIYVNPAFERLTGYTLDEILYQDCCRFLQQSGDRDDQQPALMAIRRETLESGGACREILRNYRKDGSHFWNELLSLSTVYNEADKQTYFVGVQKDVTLQVKAQQRVGQLEAELNQVKAELAALKAMINAKLMQLVINASNDGIVVAEREGKDKPLIYVNPAFERLTGYTLDEILYQDCCRFLQSGDRDQPALMAIRETLESGGACRREILRNYRKDGSHFWNELSSLSTVYNEADKQTYFVGVQKDVTLQVKAQQRVGQLEAELNQVKAELAALKATS